Protein AF-A0AAU0L0P3-F1 (afdb_monomer_lite)

Secondary structure (DSSP, 8-state):
-HHHHHTT-SS--EEE--SS--BB--GGGGGGT---SB-SSEEEE-TTS-EEEEE-B-STT-EEEEEEEEE-TTS-EEEEEEEEEEEE-S----SSTTSPPPPHHHHHHHHHHHHHH-TTEEE-PPPHHHHHHHHHHHHHHHHHHTS-----SS-----SSTT-GGGTTS-TTTHHHHS-HHHHHH--HHHHHHHHHHHHHHHHHHHHHTT-

pLDDT: mean 91.43, std 9.37, range [45.66, 98.62]

Structure (mmCIF, N/CA/C/O backbone):
data_AF-A0AAU0L0P3-F1
#
_entry.id   AF-A0AAU0L0P3-F1
#
loop_
_atom_site.group_PDB
_atom_site.id
_atom_site.type_symbol
_atom_site.label_atom_id
_atom_site.label_alt_id
_atom_site.label_comp_id
_atom_site.label_asym_id
_atom_site.label_entity_id
_atom_site.label_seq_id
_atom_site.pdbx_PDB_ins_code
_atom_site.Cartn_x
_atom_site.Cartn_y
_atom_site.Cartn_z
_atom_site.occupancy
_atom_site.B_iso_or_equiv
_atom_site.auth_seq_id
_atom_site.auth_comp_id
_atom_site.auth_asym_id
_atom_site.auth_atom_id
_atom_site.pdbx_PDB_model_num
ATOM 1 N N . MET A 1 1 ? -14.434 -9.973 2.518 1.00 90.00 1 MET A N 1
ATOM 2 C CA . MET A 1 1 ? -14.521 -11.108 3.459 1.00 90.00 1 MET A CA 1
ATOM 3 C C . MET A 1 1 ? -14.598 -10.611 4.897 1.00 90.00 1 MET A C 1
ATOM 5 O O . MET A 1 1 ? -15.602 -10.854 5.548 1.00 90.00 1 MET A O 1
ATOM 9 N N . ASP A 1 2 ? -13.610 -9.845 5.355 1.00 95.25 2 ASP A N 1
ATOM 10 C CA . ASP A 1 2 ? -13.464 -9.422 6.759 1.00 95.25 2 ASP A CA 1
ATOM 11 C C . ASP A 1 2 ? -14.706 -8.757 7.354 1.00 95.25 2 ASP A C 1
ATOM 13 O O . ASP A 1 2 ? -15.130 -9.112 8.447 1.00 95.25 2 ASP A O 1
ATOM 17 N N . LYS A 1 3 ? -15.362 -7.861 6.605 1.00 94.81 3 LYS A N 1
ATOM 18 C CA . LYS A 1 3 ? -16.620 -7.221 7.034 1.00 94.81 3 LYS A CA 1
ATOM 19 C C . LYS A 1 3 ? -17.754 -8.221 7.287 1.00 94.81 3 LYS A C 1
ATOM 21 O O . LYS A 1 3 ? -18.566 -7.997 8.172 1.00 94.81 3 LYS A O 1
ATOM 26 N N . VAL A 1 4 ? -17.817 -9.299 6.502 1.00 95.44 4 VAL A N 1
ATOM 27 C CA . VAL A 1 4 ? -18.824 -10.363 6.654 1.00 95.44 4 VAL A CA 1
ATOM 28 C C . VAL A 1 4 ? -18.484 -11.240 7.854 1.00 95.44 4 VAL A C 1
ATOM 30 O O . VAL A 1 4 ? -19.366 -11.555 8.641 1.00 95.44 4 VAL A O 1
ATOM 33 N N . LEU A 1 5 ? -17.208 -11.601 8.023 1.00 95.06 5 LEU A N 1
ATOM 34 C CA . LEU A 1 5 ? -16.762 -12.370 9.185 1.00 95.06 5 LEU A CA 1
ATOM 35 C C . LEU A 1 5 ? -16.987 -11.597 10.486 1.00 95.06 5 LEU A C 1
ATOM 37 O O . LEU A 1 5 ? -17.470 -12.174 11.455 1.00 95.06 5 LEU A O 1
ATOM 41 N N . ALA A 1 6 ? -16.706 -10.292 10.493 1.00 96.12 6 ALA A N 1
ATOM 42 C CA . ALA A 1 6 ? -16.876 -9.440 11.662 1.00 96.12 6 ALA A CA 1
ATOM 43 C C . ALA A 1 6 ? -18.263 -9.585 12.285 1.00 96.12 6 ALA A C 1
ATOM 45 O O . ALA A 1 6 ? -18.343 -9.768 13.489 1.00 96.12 6 ALA A O 1
ATOM 46 N N . THR A 1 7 ? -19.333 -9.584 11.481 1.00 96.31 7 THR A N 1
ATOM 47 C CA . THR A 1 7 ? -20.718 -9.649 11.977 1.00 96.31 7 THR A CA 1
ATOM 48 C C . THR A 1 7 ? -21.160 -11.039 12.438 1.00 96.31 7 THR A C 1
ATOM 50 O O . THR A 1 7 ? -22.215 -11.167 13.054 1.00 96.31 7 THR A O 1
ATOM 53 N N . GLN A 1 8 ? -20.379 -12.080 12.144 1.00 97.12 8 GLN A N 1
ATOM 54 C CA . GLN A 1 8 ? -20.685 -13.471 12.490 1.00 97.12 8 GLN A CA 1
ATOM 55 C C . GLN A 1 8 ? -19.857 -13.978 13.672 1.00 97.12 8 GLN A C 1
ATOM 57 O O . GLN A 1 8 ? -20.302 -14.858 14.408 1.00 97.12 8 GLN A O 1
ATOM 62 N N . LEU A 1 9 ? -18.647 -13.446 13.841 1.00 96.25 9 LEU A N 1
ATOM 63 C CA . LEU A 1 9 ? -17.737 -13.838 14.909 1.00 96.25 9 LEU A CA 1
ATOM 64 C C . LEU A 1 9 ? -18.229 -13.318 16.262 1.00 96.25 9 LEU A C 1
ATOM 66 O O . LEU A 1 9 ? -18.939 -12.321 16.342 1.00 96.25 9 LEU A O 1
ATOM 70 N N . ARG A 1 10 ? -17.839 -14.007 17.331 1.00 96.06 10 ARG A N 1
ATOM 71 C CA . ARG A 1 10 ? -18.121 -13.650 18.726 1.00 96.06 10 ARG A CA 1
ATOM 72 C C . ARG A 1 10 ? -16.810 -13.508 19.481 1.00 96.06 10 ARG A C 1
ATOM 74 O O . ARG A 1 10 ? -15.864 -14.232 19.172 1.00 96.06 10 ARG A O 1
ATOM 81 N N . GLY A 1 11 ? -16.742 -12.570 20.423 1.00 94.56 11 GLY A N 1
ATOM 82 C CA . GLY A 1 11 ? -15.513 -12.278 21.181 1.00 94.56 11 GLY A CA 1
ATOM 83 C C . GLY A 1 11 ? -14.328 -11.762 20.349 1.00 94.56 11 GLY A C 1
ATOM 84 O O . GLY A 1 11 ? -13.189 -11.842 20.797 1.00 94.56 11 GLY A O 1
ATOM 85 N N . VAL A 1 12 ? -14.573 -11.275 19.126 1.00 96.81 12 VAL A N 1
ATOM 86 C CA . VAL A 1 12 ? -13.557 -10.631 18.279 1.00 96.81 12 VAL A CA 1
ATOM 87 C C . VAL A 1 12 ? -13.750 -9.124 18.336 1.00 96.81 12 VAL A C 1
ATOM 89 O O . VAL A 1 12 ? -14.831 -8.640 18.012 1.00 96.81 12 VAL A O 1
ATOM 92 N N . ASP A 1 13 ? -12.685 -8.412 18.698 1.00 97.25 13 ASP A N 1
ATOM 93 C CA . ASP A 1 13 ? -12.655 -6.954 18.875 1.00 97.25 13 ASP A CA 1
ATOM 94 C C . ASP A 1 13 ? -11.978 -6.216 17.708 1.00 97.25 13 ASP A C 1
ATOM 96 O O . ASP A 1 13 ? -12.329 -5.087 17.355 1.00 97.25 13 ASP A O 1
ATOM 100 N N . VAL A 1 14 ? -10.978 -6.849 17.090 1.00 98.12 14 VAL A N 1
ATOM 101 C CA . VAL A 1 14 ? -10.157 -6.255 16.028 1.00 98.12 14 VAL A CA 1
ATOM 102 C C . VAL A 1 14 ? -9.883 -7.292 14.947 1.00 98.12 14 VAL A C 1
ATOM 104 O O . VAL A 1 14 ? -9.502 -8.421 15.245 1.00 98.12 14 VAL A O 1
ATOM 107 N N . ILE A 1 15 ? -10.026 -6.893 13.684 1.00 98.31 15 ILE A N 1
ATOM 108 C CA . ILE A 1 15 ? -9.636 -7.689 12.518 1.00 98.31 15 ILE A CA 1
ATOM 109 C C . ILE A 1 15 ? -8.578 -6.915 11.734 1.00 98.31 15 ILE A C 1
ATOM 111 O O . ILE A 1 15 ? -8.838 -5.826 11.220 1.00 98.31 15 ILE A O 1
ATOM 115 N N . VAL A 1 16 ? -7.383 -7.496 11.628 1.00 98.31 16 VAL A N 1
ATOM 116 C CA . VAL A 1 16 ? -6.305 -7.002 10.764 1.00 98.31 16 VAL A CA 1
ATOM 117 C C . VAL A 1 16 ? -6.314 -7.837 9.487 1.00 98.31 16 VAL A C 1
ATOM 119 O O . VAL A 1 16 ? -5.894 -8.992 9.492 1.00 98.31 16 VAL A O 1
ATOM 122 N N . GLY A 1 17 ? -6.869 -7.261 8.424 1.00 97.19 17 GLY A N 1
ATOM 123 C CA . GLY A 1 17 ? -7.113 -7.915 7.142 1.00 97.19 17 GLY A CA 1
ATOM 124 C C . GLY A 1 17 ? -5.913 -7.931 6.195 1.00 97.19 17 GLY A C 1
ATOM 125 O O . GLY A 1 17 ? -4.866 -7.327 6.445 1.00 97.19 17 GLY A O 1
ATOM 126 N N . GLY A 1 18 ? -6.099 -8.597 5.056 1.00 95.88 18 GLY A N 1
ATOM 127 C CA . GLY A 1 18 ? -5.102 -8.775 3.999 1.00 95.88 18 GLY A CA 1
ATOM 128 C C . GLY A 1 18 ? -5.735 -9.325 2.718 1.00 95.88 18 GLY A C 1
ATOM 129 O O . GLY A 1 18 ? -6.950 -9.267 2.562 1.00 95.88 18 GLY A O 1
ATOM 130 N N . ASP A 1 19 ? -4.917 -9.856 1.805 1.00 97.44 19 ASP A N 1
ATOM 131 C CA . ASP A 1 19 ? -5.326 -10.519 0.546 1.00 97.44 19 ASP A CA 1
ATOM 132 C C . ASP A 1 19 ? -5.973 -9.606 -0.515 1.00 97.44 19 ASP A C 1
ATOM 134 O O . ASP A 1 19 ? -5.411 -9.415 -1.588 1.00 97.44 19 ASP A O 1
ATOM 138 N N . SER A 1 20 ? -7.084 -8.935 -0.207 1.00 96.88 20 SER A N 1
ATOM 139 C CA . SER A 1 20 ? -7.850 -8.123 -1.171 1.00 96.88 20 SER A CA 1
ATOM 140 C C . SER A 1 20 ? -7.146 -6.854 -1.659 1.00 96.88 20 SER A C 1
ATOM 142 O O . SER A 1 20 ? -7.684 -6.146 -2.508 1.00 96.88 20 SER A O 1
ATOM 144 N N . HIS A 1 21 ? -5.976 -6.532 -1.095 1.00 97.44 21 HIS A N 1
ATOM 145 C CA . HIS A 1 21 ? -5.256 -5.279 -1.329 1.00 97.44 21 HIS A CA 1
ATOM 146 C C . HIS A 1 21 ? -6.127 -4.036 -1.077 1.00 97.44 21 HIS A C 1
ATOM 148 O O . HIS A 1 21 ? -5.984 -3.022 -1.757 1.00 97.44 21 HIS A O 1
ATOM 154 N N . THR A 1 22 ? -7.034 -4.092 -0.101 1.00 98.06 22 THR A N 1
ATOM 155 C CA . THR A 1 22 ? -7.950 -2.989 0.184 1.00 98.06 22 THR A CA 1
ATOM 156 C C . THR A 1 22 ? -7.230 -1.844 0.888 1.00 98.06 22 THR A C 1
ATOM 158 O O . THR A 1 22 ? -6.562 -2.027 1.910 1.00 98.06 22 THR A O 1
ATOM 161 N N . LEU A 1 23 ? -7.389 -0.635 0.347 1.00 98.19 23 LEU A N 1
ATOM 162 C CA . LEU A 1 23 ? -6.981 0.597 1.015 1.00 98.19 23 LEU A CA 1
ATOM 163 C C . LEU A 1 23 ? -8.127 1.107 1.886 1.00 98.19 23 LEU A C 1
ATOM 165 O O . LEU A 1 23 ? -9.163 1.535 1.375 1.00 98.19 23 LEU A O 1
ATOM 169 N N . LEU A 1 24 ? -7.906 1.131 3.196 1.00 98.38 24 LEU A N 1
ATOM 170 C CA . LEU A 1 24 ? -8.748 1.861 4.135 1.00 98.38 24 LEU A CA 1
ATOM 171 C C . LEU A 1 24 ? -8.073 3.190 4.478 1.00 98.38 24 LEU A C 1
ATOM 173 O O . LEU A 1 24 ? -6.874 3.219 4.753 1.00 98.38 24 LEU A O 1
ATOM 177 N N . GLY A 1 25 ? -8.824 4.292 4.479 1.00 97.62 25 GLY A N 1
ATOM 178 C CA . GLY A 1 25 ? -8.277 5.613 4.776 1.00 97.62 25 GLY A CA 1
ATOM 179 C C . GLY A 1 25 ? -9.243 6.781 4.573 1.00 97.62 25 GLY A C 1
ATOM 180 O O . GLY A 1 25 ? -10.415 6.573 4.262 1.00 97.62 25 GLY A O 1
ATOM 181 N N . PRO A 1 26 ? -8.767 8.019 4.785 1.00 96.19 26 PRO A N 1
ATOM 182 C CA . PRO A 1 26 ? -9.577 9.225 4.627 1.00 96.19 26 PRO A CA 1
ATOM 183 C C . PRO A 1 26 ? -9.945 9.469 3.157 1.00 96.19 26 PRO A C 1
ATOM 185 O O . PRO A 1 26 ? -9.095 9.393 2.268 1.00 96.19 26 PRO A O 1
ATOM 188 N N . SER A 1 27 ? -11.211 9.802 2.895 1.00 96.06 27 SER A N 1
ATOM 189 C CA . SER A 1 27 ? -11.749 10.034 1.541 1.00 96.06 27 SER A CA 1
ATOM 190 C C . SER A 1 27 ? -11.042 11.167 0.774 1.00 96.06 27 SER A C 1
ATOM 192 O O . SER A 1 27 ? -11.012 11.197 -0.459 1.00 96.06 27 SER A O 1
ATOM 194 N N . GLU A 1 28 ? -10.406 12.075 1.512 1.00 94.56 28 GLU A N 1
ATOM 195 C CA . GLU A 1 28 ? -9.629 13.226 1.064 1.00 94.56 28 GLU A CA 1
ATOM 196 C C . GLU A 1 28 ? -8.421 12.828 0.209 1.00 94.56 28 GLU A C 1
ATOM 198 O O . GLU A 1 28 ? -7.950 13.631 -0.601 1.00 94.56 28 GLU A O 1
ATOM 203 N N . LEU A 1 29 ? -7.954 11.580 0.329 1.00 96.25 29 LEU A N 1
ATOM 204 C CA . LEU A 1 29 ? -6.898 11.014 -0.513 1.00 96.25 29 LEU A CA 1
ATOM 205 C C . LEU A 1 29 ? -7.243 11.038 -2.008 1.00 96.25 29 LEU A C 1
ATOM 207 O O . LEU A 1 29 ? -6.337 11.101 -2.842 1.00 96.25 29 LEU A O 1
ATOM 211 N N . SER A 1 30 ? -8.533 11.099 -2.357 1.00 95.81 30 SER A N 1
ATOM 212 C CA . SER A 1 30 ? -9.005 11.222 -3.745 1.00 95.81 30 SER A CA 1
ATOM 213 C C . SER A 1 30 ? -8.438 12.450 -4.463 1.00 95.81 30 SER A C 1
ATOM 215 O O . SER A 1 30 ? -8.184 12.399 -5.667 1.00 95.81 30 SER A O 1
ATOM 217 N N . ARG A 1 31 ? -8.125 13.525 -3.724 1.00 94.62 31 ARG A N 1
ATOM 218 C CA . ARG A 1 31 ? -7.463 14.736 -4.247 1.00 94.62 31 ARG A CA 1
ATOM 219 C C . ARG A 1 31 ? -6.050 14.472 -4.775 1.00 94.62 31 ARG A C 1
ATOM 221 O O . ARG A 1 31 ? -5.538 15.258 -5.567 1.00 94.62 31 ARG A O 1
ATOM 228 N N . TYR A 1 32 ? -5.443 13.367 -4.352 1.00 94.38 32 TYR A N 1
ATOM 229 C CA . TYR A 1 32 ? -4.109 12.913 -4.741 1.00 94.38 32 TYR A CA 1
ATOM 230 C C . TYR A 1 32 ? -4.161 11.700 -5.685 1.00 94.38 32 TYR A C 1
ATOM 232 O O . TYR A 1 32 ? -3.145 11.050 -5.909 1.00 94.38 32 TYR A O 1
ATOM 240 N N . GLY A 1 33 ? -5.337 11.388 -6.246 1.00 94.75 33 GLY A N 1
ATOM 241 C CA . GLY A 1 33 ? -5.522 10.259 -7.162 1.00 94.75 33 GLY A CA 1
ATOM 242 C C . GLY A 1 33 ? -5.536 8.889 -6.479 1.00 94.75 33 GLY A C 1
ATOM 243 O O . GLY A 1 33 ? -5.382 7.876 -7.154 1.00 94.75 33 GLY A O 1
ATOM 244 N N . ILE A 1 34 ? -5.712 8.852 -5.156 1.00 96.56 34 ILE A N 1
ATOM 245 C CA . ILE A 1 34 ? -5.785 7.626 -4.359 1.00 96.56 34 ILE A CA 1
ATOM 246 C C . ILE A 1 34 ? -7.213 7.488 -3.832 1.00 96.56 34 ILE A C 1
ATOM 248 O O . ILE A 1 34 ? -7.723 8.400 -3.192 1.00 96.56 34 ILE A O 1
ATOM 252 N N . THR A 1 35 ? -7.872 6.357 -4.071 1.00 96.81 35 THR A N 1
ATOM 253 C CA . THR A 1 35 ? -9.282 6.166 -3.696 1.00 96.81 35 THR A CA 1
ATOM 254 C C . THR A 1 35 ? -9.412 5.051 -2.659 1.00 96.81 35 THR A C 1
ATOM 256 O O . THR A 1 35 ? -9.370 3.882 -3.037 1.00 96.81 35 THR A O 1
ATOM 259 N N . PRO A 1 36 ? -9.553 5.378 -1.361 1.00 97.44 36 PRO A N 1
ATOM 260 C CA . PRO A 1 36 ? -9.854 4.381 -0.337 1.00 97.44 36 PRO A CA 1
ATOM 261 C C . PRO A 1 36 ? -11.242 3.770 -0.530 1.00 97.44 36 PRO A C 1
ATOM 263 O O . PRO A 1 36 ? -12.173 4.450 -0.959 1.00 97.44 36 PRO A O 1
ATOM 266 N N . GLU A 1 37 ? -11.394 2.501 -0.159 1.00 97.69 37 GLU A N 1
ATOM 267 C CA . GLU A 1 37 ? -12.670 1.779 -0.257 1.00 97.69 37 GLU A CA 1
ATOM 268 C C . GLU A 1 37 ? -13.592 2.031 0.947 1.00 97.69 37 GLU A C 1
ATOM 270 O O . GLU A 1 37 ? -14.810 1.885 0.846 1.00 97.69 37 GLU A O 1
ATOM 275 N N . ALA A 1 38 ? -13.021 2.376 2.104 1.00 97.00 38 ALA A N 1
ATOM 276 C CA . ALA A 1 38 ? -13.741 2.766 3.316 1.00 97.00 38 ALA A CA 1
ATOM 277 C C . ALA A 1 38 ? -12.800 3.487 4.301 1.00 97.00 38 ALA A C 1
ATOM 279 O O . ALA A 1 38 ? -11.603 3.631 4.043 1.00 97.00 38 ALA A O 1
ATOM 280 N N . SER A 1 39 ? -13.339 3.937 5.438 1.00 97.31 39 SER A N 1
ATOM 281 C CA . SER A 1 39 ? -12.567 4.595 6.496 1.00 97.31 39 SER A CA 1
ATOM 282 C C . SER A 1 39 ? -11.548 3.656 7.146 1.00 97.31 39 SER A C 1
ATOM 284 O O . SER A 1 39 ? -11.752 2.441 7.213 1.00 97.31 39 SER A O 1
ATOM 286 N N . TYR A 1 40 ? -10.477 4.241 7.687 1.00 98.00 40 TYR A N 1
ATOM 287 C CA . TYR A 1 40 ? -9.517 3.565 8.556 1.00 98.00 40 TYR A CA 1
ATOM 288 C C . TYR A 1 40 ? -9.662 4.084 10.000 1.00 98.00 40 TYR A C 1
ATOM 290 O O . TYR A 1 40 ? -9.484 5.285 10.209 1.00 98.00 40 TYR A O 1
ATOM 298 N N . PRO A 1 41 ? -9.930 3.219 10.995 1.00 98.19 41 PRO A N 1
ATOM 299 C CA . PRO A 1 41 ? -10.471 1.871 10.827 1.00 98.19 41 PRO A CA 1
ATOM 300 C C . PRO A 1 41 ? -11.897 1.905 10.249 1.00 98.19 41 PRO A C 1
ATOM 302 O O . PRO A 1 41 ? -12.604 2.914 10.314 1.00 98.19 41 PRO A O 1
ATOM 305 N N . THR A 1 42 ? -12.343 0.779 9.698 1.00 97.94 42 THR A N 1
ATOM 306 C CA . THR A 1 42 ? -13.769 0.534 9.458 1.00 97.94 42 THR A CA 1
ATOM 307 C C . THR A 1 42 ? -14.353 -0.077 10.726 1.00 97.94 42 THR A C 1
ATOM 309 O O . THR A 1 42 ? -13.823 -1.066 11.221 1.00 97.94 42 THR A O 1
ATOM 312 N N . GLN A 1 43 ? -15.435 0.490 11.258 1.00 97.00 43 GLN A N 1
ATOM 313 C CA . GLN A 1 43 ? -16.075 -0.007 12.479 1.00 97.00 43 GLN A CA 1
ATOM 314 C C . GLN A 1 43 ? -17.385 -0.726 12.149 1.00 97.00 43 GLN A C 1
ATOM 316 O O . GLN A 1 43 ? -18.212 -0.190 11.412 1.00 97.00 43 GLN A O 1
ATOM 321 N N . LEU A 1 44 ? -17.569 -1.928 12.695 1.00 96.69 44 LEU A N 1
ATOM 322 C CA . LEU A 1 44 ? -18.788 -2.740 12.598 1.00 96.69 44 LEU A CA 1
ATOM 323 C C . LEU A 1 44 ? -19.186 -3.261 13.990 1.00 96.69 44 LEU A C 1
ATOM 325 O O . LEU A 1 44 ? -18.602 -2.859 14.994 1.00 96.69 44 LEU A O 1
ATOM 329 N N . ARG A 1 45 ? -20.195 -4.135 14.056 1.00 96.88 45 ARG A N 1
ATOM 330 C CA . ARG A 1 45 ? -20.560 -4.885 15.266 1.00 96.88 45 ARG A CA 1
ATOM 331 C C . ARG A 1 45 ? -20.415 -6.382 15.030 1.00 96.88 45 ARG A C 1
ATOM 333 O O . ARG A 1 45 ? -20.685 -6.831 13.915 1.00 96.88 45 ARG A O 1
ATOM 340 N N . ASN A 1 46 ? -20.009 -7.117 16.060 1.00 96.62 46 ASN A N 1
ATOM 341 C CA . ASN A 1 46 ? -19.885 -8.569 16.014 1.00 96.62 46 ASN A CA 1
ATOM 342 C C . ASN A 1 46 ? -21.221 -9.291 16.242 1.00 96.62 46 ASN A C 1
ATOM 344 O O . ASN A 1 46 ? -22.265 -8.655 16.405 1.00 96.62 46 ASN A O 1
ATOM 348 N N . GLY A 1 47 ? -21.188 -10.625 16.255 1.00 96.75 47 GLY A N 1
ATOM 349 C CA . GLY A 1 47 ? -22.353 -11.478 16.497 1.00 96.75 47 GLY A CA 1
ATOM 350 C C . GLY A 1 47 ? -22.947 -11.375 17.909 1.00 96.75 47 GLY A C 1
ATOM 351 O O . GLY A 1 47 ? -24.058 -11.859 18.122 1.00 96.75 47 GLY A O 1
ATOM 352 N N . ASP A 1 48 ? -22.240 -10.741 18.850 1.00 95.75 48 ASP A N 1
ATOM 353 C CA . ASP A 1 48 ? -22.717 -10.394 20.199 1.00 95.75 48 ASP A CA 1
ATOM 354 C C . ASP A 1 48 ? -23.248 -8.947 20.270 1.00 95.75 48 ASP A C 1
ATOM 356 O O . ASP A 1 48 ? -23.822 -8.526 21.273 1.00 95.75 48 ASP A O 1
ATOM 360 N N . GLY A 1 49 ? -23.098 -8.180 19.186 1.00 96.00 49 GLY A N 1
ATOM 361 C CA . GLY A 1 49 ? -23.460 -6.770 19.105 1.00 96.00 49 GLY A CA 1
ATOM 362 C C . GLY A 1 49 ? -22.366 -5.809 19.579 1.00 96.00 49 GLY A C 1
ATOM 363 O O . GLY A 1 49 ? -22.587 -4.596 19.519 1.00 96.00 49 GLY A O 1
ATOM 364 N N . ASP A 1 50 ? -21.195 -6.296 19.995 1.00 96.31 50 ASP A N 1
ATOM 365 C CA . ASP A 1 50 ? -20.077 -5.467 20.461 1.00 96.31 50 ASP A CA 1
ATOM 366 C C . ASP A 1 50 ? -19.304 -4.821 19.290 1.00 96.31 50 ASP A C 1
ATOM 368 O O . ASP A 1 50 ? -19.318 -5.359 18.179 1.00 96.31 50 ASP A O 1
ATOM 372 N N . PRO A 1 51 ? -18.656 -3.652 19.479 1.00 96.56 51 PRO A N 1
ATOM 373 C CA . PRO A 1 51 ? -17.917 -2.975 18.410 1.00 96.56 51 PRO A CA 1
ATOM 374 C C . PRO A 1 51 ? -16.697 -3.772 17.924 1.00 96.56 51 PRO A C 1
ATOM 376 O O . PRO A 1 51 ? -15.941 -4.303 18.729 1.00 96.56 51 PRO A O 1
ATOM 379 N N . VAL A 1 52 ? -16.462 -3.773 16.607 1.00 97.81 52 VAL A N 1
ATOM 380 C CA . VAL A 1 52 ? -15.287 -4.386 15.962 1.00 97.81 52 VAL A CA 1
ATOM 381 C C . VAL A 1 52 ? -14.579 -3.383 15.076 1.00 97.81 52 VAL A C 1
ATOM 383 O O . VAL A 1 52 ? -15.213 -2.716 14.254 1.00 97.81 52 VAL A O 1
ATOM 386 N N . CYS A 1 53 ? -13.256 -3.335 15.181 1.00 98.19 53 CYS A N 1
ATOM 387 C CA . CYS A 1 53 ? -12.407 -2.476 14.366 1.00 98.19 53 CYS A CA 1
ATOM 388 C C . CYS A 1 53 ? -11.696 -3.284 13.289 1.00 98.19 53 CYS A C 1
ATOM 390 O O . CYS A 1 53 ? -10.940 -4.202 13.585 1.00 98.19 53 CYS A O 1
ATOM 392 N N . ILE A 1 54 ? -11.914 -2.924 12.031 1.00 98.50 54 ILE A N 1
ATOM 393 C CA . ILE A 1 54 ? -11.329 -3.597 10.875 1.00 98.50 54 ILE A CA 1
ATOM 394 C C . ILE A 1 54 ? -10.320 -2.659 10.226 1.00 98.50 54 ILE A C 1
ATOM 396 O O . ILE A 1 54 ? -10.642 -1.509 9.908 1.00 98.50 54 ILE A O 1
ATOM 400 N N . VAL A 1 55 ? -9.105 -3.153 10.013 1.00 98.56 55 VAL A N 1
ATOM 401 C CA . VAL A 1 55 ? -8.026 -2.419 9.346 1.00 98.56 55 VAL A CA 1
ATOM 402 C C . VAL A 1 55 ? -7.396 -3.251 8.242 1.00 98.56 55 VAL A C 1
ATOM 404 O O . VAL A 1 55 ? -7.292 -4.467 8.350 1.00 98.56 55 VAL A O 1
ATOM 407 N N . GLN A 1 56 ? -6.933 -2.576 7.195 1.00 98.44 56 GLN A N 1
ATOM 408 C CA . GLN A 1 56 ? -6.085 -3.148 6.158 1.00 98.44 56 GLN A CA 1
ATOM 409 C C . GLN A 1 56 ? -5.169 -2.045 5.627 1.00 98.44 56 GLN A C 1
ATOM 411 O O . GLN A 1 56 ? -5.590 -0.896 5.468 1.00 98.44 56 GLN A O 1
ATOM 416 N N . ALA A 1 57 ? -3.906 -2.393 5.393 1.00 98.12 57 ALA A N 1
ATOM 417 C CA . ALA A 1 57 ? -2.840 -1.460 5.032 1.00 98.12 57 ALA A CA 1
ATOM 418 C C . ALA A 1 57 ? -2.455 -1.587 3.549 1.00 98.12 57 ALA A C 1
ATOM 420 O O . ALA A 1 57 ? -1.280 -1.635 3.192 1.00 98.12 57 ALA A O 1
ATOM 421 N N . TRP A 1 58 ? -3.465 -1.643 2.677 1.00 98.19 58 TRP A N 1
ATOM 422 C CA . TRP A 1 58 ? -3.294 -1.674 1.228 1.00 98.19 58 TRP A CA 1
ATOM 423 C C . TRP A 1 58 ? -2.389 -2.825 0.742 1.00 98.19 58 TRP A C 1
ATOM 425 O O . TRP A 1 58 ? -2.637 -3.981 1.082 1.00 98.19 58 TRP A O 1
ATOM 435 N N . GLN A 1 59 ? -1.388 -2.533 -0.095 1.00 97.75 59 GLN A N 1
ATOM 436 C CA . GLN A 1 59 ? -0.523 -3.514 -0.760 1.00 97.75 59 GLN A CA 1
ATOM 437 C C . GLN A 1 59 ? 0.918 -3.005 -0.904 1.00 97.75 59 GLN A C 1
ATOM 439 O O . GLN A 1 59 ? 1.196 -1.820 -0.726 1.00 97.75 59 GLN A O 1
ATOM 444 N N . TYR A 1 60 ? 1.831 -3.911 -1.269 1.00 97.12 60 TYR A N 1
ATOM 445 C CA . TYR A 1 60 ? 3.197 -3.609 -1.734 1.00 97.12 60 TYR A CA 1
ATOM 446 C C . TYR A 1 60 ? 4.026 -2.712 -0.811 1.00 97.12 60 TYR A C 1
ATOM 448 O O . TYR A 1 60 ? 4.872 -1.955 -1.282 1.00 97.12 60 TYR A O 1
ATOM 456 N N . SER A 1 61 ? 3.795 -2.789 0.504 1.00 95.69 61 SER A N 1
ATOM 457 C CA . SER A 1 61 ? 4.428 -1.922 1.511 1.00 95.69 61 SER A CA 1
ATOM 458 C C . SER A 1 61 ? 4.199 -0.416 1.302 1.00 95.69 61 SER A C 1
ATOM 460 O O . SER A 1 61 ? 4.923 0.402 1.859 1.00 95.69 61 SER A O 1
ATOM 462 N N . TYR A 1 62 ? 3.178 -0.030 0.529 1.00 97.12 62 TYR A N 1
ATOM 463 C CA . TYR A 1 62 ? 2.824 1.376 0.330 1.00 97.12 62 TYR A CA 1
ATOM 464 C C . TYR A 1 62 ? 2.262 2.028 1.590 1.00 97.12 62 TYR A C 1
ATOM 466 O O . TYR A 1 62 ? 2.357 3.244 1.731 1.00 97.12 62 TYR A O 1
ATOM 474 N N . VAL A 1 63 ? 1.654 1.245 2.484 1.00 98.31 63 VAL A N 1
ATOM 475 C CA . VAL A 1 63 ? 1.047 1.746 3.717 1.00 98.31 63 VAL A CA 1
ATOM 476 C C . VAL A 1 63 ? 1.538 0.948 4.913 1.00 98.31 63 VAL A C 1
ATOM 478 O O . VAL A 1 63 ? 1.588 -0.280 4.878 1.00 98.31 63 VAL A O 1
ATOM 481 N N . VAL A 1 64 ? 1.842 1.658 5.996 1.00 98.38 64 VAL A N 1
ATOM 482 C CA . VAL A 1 64 ? 1.968 1.084 7.338 1.00 98.38 64 VAL A CA 1
ATOM 483 C C . VAL A 1 64 ? 0.726 1.480 8.127 1.00 98.38 64 VAL A C 1
ATOM 485 O O . VAL A 1 64 ? 0.440 2.664 8.292 1.00 98.38 64 VAL A O 1
ATOM 488 N N . GLY A 1 65 ? -0.048 0.494 8.573 1.00 98.25 65 GLY A N 1
ATOM 489 C CA . GLY A 1 65 ? -1.234 0.744 9.387 1.00 98.25 65 GLY A CA 1
ATOM 490 C C . GLY A 1 65 ? -0.864 1.004 10.845 1.00 98.25 65 GLY A C 1
ATOM 491 O O . GLY A 1 65 ? -0.222 0.165 11.469 1.00 98.25 65 GLY A O 1
ATOM 492 N N . GLU A 1 66 ? -1.303 2.132 11.401 1.00 98.31 66 GLU A N 1
ATOM 493 C CA . GLU A 1 66 ? -1.262 2.409 12.839 1.00 98.31 66 GLU A CA 1
ATOM 494 C C . GLU A 1 66 ? -2.691 2.387 13.378 1.00 98.31 66 GLU A C 1
ATOM 496 O O . GLU A 1 66 ? -3.529 3.153 12.909 1.00 98.31 66 GLU A O 1
ATOM 501 N N . LEU A 1 67 ? -2.996 1.516 14.339 1.00 9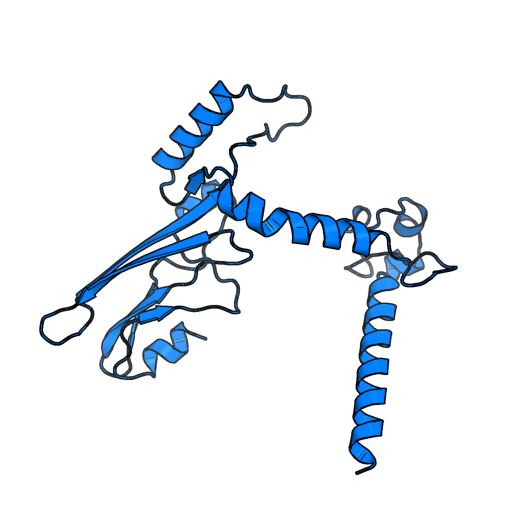8.62 67 LEU A N 1
ATOM 502 C CA . LEU A 1 67 ? -4.307 1.441 14.984 1.00 98.62 67 LEU A CA 1
ATOM 503 C C . LEU A 1 67 ? -4.143 1.538 16.500 1.00 98.62 67 LEU A C 1
ATOM 505 O O . LEU A 1 67 ? -3.481 0.703 17.108 1.00 98.62 67 LEU A O 1
ATOM 509 N N . ASN A 1 68 ? -4.809 2.518 17.104 1.00 98.31 68 ASN A N 1
ATOM 510 C CA . ASN A 1 68 ? -4.936 2.654 18.547 1.00 98.31 68 ASN A CA 1
ATOM 511 C C . ASN A 1 68 ? -6.328 2.174 18.963 1.00 98.31 68 ASN A C 1
ATOM 513 O O . ASN A 1 68 ? -7.337 2.675 18.458 1.00 98.31 68 ASN A O 1
ATOM 517 N N . VAL A 1 69 ? -6.380 1.212 19.883 1.00 98.44 69 VAL A N 1
ATOM 518 C CA . VAL A 1 69 ? -7.625 0.627 20.395 1.00 98.44 69 VAL A CA 1
ATOM 519 C C . VAL A 1 69 ? -7.679 0.838 21.899 1.00 98.44 69 VAL A C 1
ATOM 521 O O . VAL A 1 69 ? -6.746 0.483 22.615 1.00 98.44 69 VAL A O 1
ATOM 524 N N . ASN A 1 70 ? -8.777 1.418 22.369 1.00 98.12 70 ASN A N 1
ATOM 525 C CA . ASN A 1 70 ? -9.058 1.591 23.785 1.00 98.12 70 ASN A CA 1
ATOM 526 C C . ASN A 1 70 ? -10.128 0.589 24.202 1.00 98.12 70 ASN A C 1
ATOM 528 O O . ASN A 1 70 ? -11.205 0.557 23.603 1.00 98.12 70 ASN A O 1
ATOM 532 N N . PHE A 1 71 ? -9.853 -0.164 25.260 1.00 98.06 71 PHE A N 1
ATOM 533 C CA . PHE A 1 71 ? -10.780 -1.134 25.836 1.00 98.06 71 PHE A CA 1
ATOM 534 C C . PHE A 1 71 ? -11.425 -0.585 27.115 1.00 98.06 71 PHE A C 1
ATOM 536 O O . PHE A 1 71 ? -10.838 0.249 27.811 1.00 98.06 71 PHE A O 1
ATOM 543 N N . ASP A 1 72 ? -12.651 -1.014 27.412 1.00 96.62 72 ASP A N 1
ATOM 544 C CA . ASP A 1 72 ? -13.286 -0.785 28.710 1.00 96.62 72 ASP A CA 1
ATOM 545 C C . ASP A 1 72 ? -12.793 -1.794 29.768 1.00 96.62 72 ASP A C 1
ATOM 547 O O . ASP A 1 72 ? -11.996 -2.691 29.489 1.00 96.62 72 ASP A O 1
ATOM 551 N N . ALA A 1 73 ? -13.255 -1.649 31.013 1.00 97.38 73 ALA A N 1
ATOM 552 C CA . ALA A 1 73 ? -12.860 -2.536 32.112 1.00 97.38 73 ALA A CA 1
ATOM 553 C C . ALA A 1 73 ? -13.372 -3.983 31.950 1.00 97.38 73 ALA A C 1
ATOM 555 O O . ALA A 1 73 ? -12.948 -4.865 32.692 1.00 97.38 73 ALA A O 1
ATOM 556 N N . GLN A 1 74 ? -14.288 -4.221 31.008 1.00 94.62 74 GLN A N 1
ATOM 557 C CA . GLN A 1 74 ? -14.817 -5.537 30.657 1.00 94.62 74 GLN A CA 1
ATOM 558 C C . GLN A 1 74 ? -14.074 -6.149 29.457 1.00 94.62 74 GLN A C 1
ATOM 560 O O . GLN A 1 74 ? -14.404 -7.259 29.051 1.00 94.62 74 GLN A O 1
ATOM 565 N N . GLY A 1 75 ? -13.072 -5.454 28.907 1.00 93.62 75 GLY A N 1
ATOM 566 C CA . GLY A 1 75 ? -12.287 -5.913 27.765 1.00 93.62 75 GLY A CA 1
ATOM 567 C C . GLY A 1 75 ? -12.950 -5.672 26.409 1.00 93.62 75 GLY A C 1
ATOM 568 O O . GLY A 1 75 ? -12.446 -6.184 25.420 1.00 93.62 75 GLY A O 1
ATOM 569 N N . ARG A 1 76 ? -14.036 -4.890 26.332 1.00 95.00 76 ARG A N 1
ATOM 570 C CA . ARG A 1 76 ? -14.705 -4.563 25.061 1.00 95.00 76 ARG A CA 1
ATOM 571 C C . ARG A 1 76 ? -14.120 -3.304 24.444 1.00 95.00 76 ARG A C 1
ATOM 573 O O . ARG A 1 76 ? -13.718 -2.383 25.161 1.00 95.00 76 ARG A O 1
ATOM 580 N N . VAL A 1 77 ? -14.140 -3.207 23.118 1.00 97.12 77 VAL A N 1
ATOM 581 C CA . VAL A 1 77 ? -13.720 -1.986 22.417 1.00 97.12 77 VAL A CA 1
ATOM 582 C C . VAL A 1 77 ? -14.592 -0.796 22.822 1.00 97.12 77 VAL A C 1
ATOM 584 O O . VAL A 1 77 ? -15.786 -0.735 22.531 1.00 97.12 77 VAL A O 1
ATOM 587 N N . LYS A 1 78 ? -13.960 0.206 23.435 1.00 96.62 78 LYS A N 1
ATOM 588 C CA . LYS A 1 78 ? -14.557 1.512 23.729 1.00 96.62 78 LYS A CA 1
ATOM 589 C C . LYS A 1 78 ? -14.394 2.475 22.557 1.00 96.62 78 LYS A C 1
ATOM 591 O O . LYS A 1 78 ? -15.315 3.221 22.236 1.00 96.62 78 LYS A O 1
ATOM 596 N N . SER A 1 79 ? -13.214 2.493 21.941 1.00 97.19 79 SER A N 1
ATOM 597 C CA . SER A 1 79 ? -12.952 3.258 20.723 1.00 97.19 79 SER A CA 1
ATOM 598 C C . SER A 1 79 ? -11.757 2.701 19.964 1.00 97.19 79 SER A C 1
ATOM 600 O O . SER A 1 79 ? -10.850 2.110 20.549 1.00 97.19 79 SER A O 1
ATOM 602 N N . CYS A 1 80 ? -11.736 2.935 18.657 1.00 97.38 80 CYS A N 1
ATOM 603 C CA . CYS A 1 80 ? -10.560 2.698 17.841 1.00 97.38 80 CYS A CA 1
ATOM 604 C C . CYS A 1 80 ? -10.402 3.781 16.785 1.00 97.38 80 CYS A C 1
ATOM 60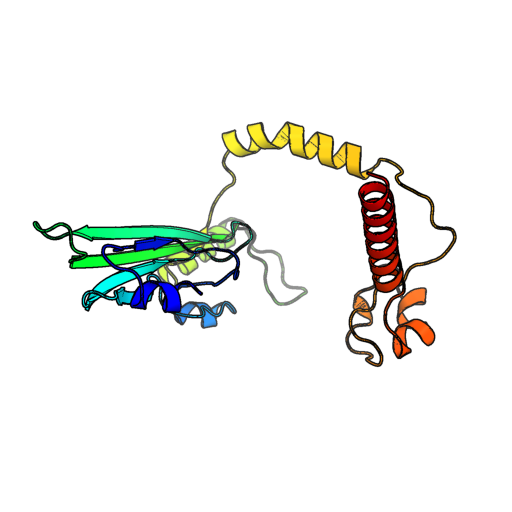6 O O . CYS A 1 80 ? -11.359 4.207 16.134 1.00 97.38 80 CYS A O 1
ATOM 608 N N . GLN A 1 81 ? -9.167 4.230 16.634 1.00 97.44 81 GLN A N 1
ATOM 609 C CA . GLN A 1 81 ? -8.781 5.304 15.734 1.00 97.44 81 GLN A CA 1
ATOM 610 C C . GLN A 1 81 ? -7.331 5.096 15.321 1.00 97.44 81 GLN A C 1
ATOM 612 O O . GLN A 1 81 ? -6.556 4.464 16.037 1.00 97.44 81 GLN A O 1
ATOM 617 N N . GLY A 1 82 ? -6.943 5.619 14.171 1.00 96.94 82 GLY A N 1
ATOM 618 C CA . GLY A 1 82 ? -5.600 5.390 13.673 1.00 96.94 82 GLY A CA 1
ATOM 619 C C . GLY A 1 82 ? -5.352 6.072 12.347 1.00 96.94 82 GLY A C 1
ATOM 620 O O . GLY A 1 82 ? -6.245 6.712 11.792 1.00 96.94 82 GLY A O 1
ATOM 621 N N . THR A 1 83 ? -4.132 5.916 11.849 1.00 97.56 83 THR A N 1
ATOM 622 C CA . THR A 1 83 ? -3.703 6.513 10.589 1.00 97.56 83 THR A CA 1
ATOM 623 C C . THR A 1 83 ? -3.128 5.430 9.676 1.00 97.56 83 THR A C 1
ATOM 625 O O . THR A 1 83 ? -2.226 4.698 10.083 1.00 97.56 83 THR A O 1
ATOM 628 N N . PRO A 1 84 ? -3.597 5.320 8.424 1.00 98.06 84 PRO A N 1
ATOM 629 C CA . PRO A 1 84 ? -2.904 4.549 7.404 1.00 98.06 84 PRO A CA 1
ATOM 630 C C . PRO A 1 84 ? -1.756 5.402 6.850 1.00 98.06 84 PRO A C 1
ATOM 632 O O . PRO A 1 84 ? -1.980 6.315 6.055 1.00 98.06 84 PRO A O 1
ATOM 635 N N . HIS A 1 85 ? -0.526 5.140 7.286 1.00 98.25 85 HIS A N 1
ATOM 636 C CA . HIS A 1 85 ? 0.644 5.905 6.863 1.00 98.25 85 HIS A CA 1
ATOM 637 C C . HIS A 1 85 ? 1.067 5.521 5.445 1.00 98.25 85 HIS A C 1
ATOM 639 O O . HIS A 1 85 ? 1.747 4.515 5.260 1.00 98.25 85 HIS A O 1
ATOM 645 N N . ILE A 1 86 ? 0.689 6.325 4.451 1.00 98.25 86 ILE A N 1
ATOM 646 C CA . ILE A 1 86 ? 1.122 6.176 3.058 1.00 98.25 86 ILE A CA 1
ATOM 647 C C . ILE A 1 86 ? 2.570 6.639 2.943 1.00 98.25 86 ILE A C 1
ATOM 649 O O . ILE A 1 86 ? 2.873 7.817 3.143 1.00 98.25 86 ILE A O 1
ATOM 653 N N . LEU A 1 87 ? 3.454 5.709 2.606 1.00 97.50 87 LEU A N 1
ATOM 654 C CA . LEU A 1 87 ? 4.887 5.930 2.515 1.00 97.50 87 LEU A CA 1
ATOM 655 C C . LEU A 1 87 ? 5.261 6.432 1.120 1.00 97.50 87 LEU A C 1
ATOM 657 O O . LEU A 1 87 ? 4.982 5.772 0.119 1.00 97.50 87 LEU A O 1
ATOM 661 N N . ILE A 1 88 ? 5.917 7.588 1.055 1.00 96.50 88 ILE A N 1
ATOM 662 C CA . ILE A 1 88 ? 6.418 8.172 -0.195 1.00 96.50 88 ILE A CA 1
ATOM 663 C C . ILE A 1 88 ? 7.869 8.632 -0.044 1.00 96.50 88 ILE A C 1
ATOM 665 O O . ILE A 1 88 ? 8.317 8.958 1.057 1.00 96.50 88 ILE A O 1
ATOM 669 N N . GLY A 1 89 ? 8.596 8.680 -1.160 1.00 94.38 89 GLY A N 1
ATOM 670 C CA . GLY A 1 89 ? 9.895 9.343 -1.234 1.00 94.38 89 GLY A CA 1
ATOM 671 C C . GLY A 1 89 ? 9.765 10.868 -1.279 1.00 94.38 89 GLY A C 1
ATOM 672 O O . GLY A 1 89 ? 8.668 11.427 -1.304 1.00 94.38 89 GLY A O 1
ATOM 673 N N . ASN A 1 90 ? 10.909 11.549 -1.296 1.00 90.81 90 ASN A N 1
ATOM 674 C CA . ASN A 1 90 ? 11.009 12.995 -1.509 1.00 90.81 90 ASN A CA 1
ATOM 675 C C . ASN A 1 90 ? 11.376 13.361 -2.960 1.00 90.81 90 ASN A C 1
ATOM 677 O O . ASN A 1 90 ? 11.802 14.479 -3.231 1.00 90.81 90 ASN A O 1
ATOM 681 N N . ASP A 1 91 ? 11.196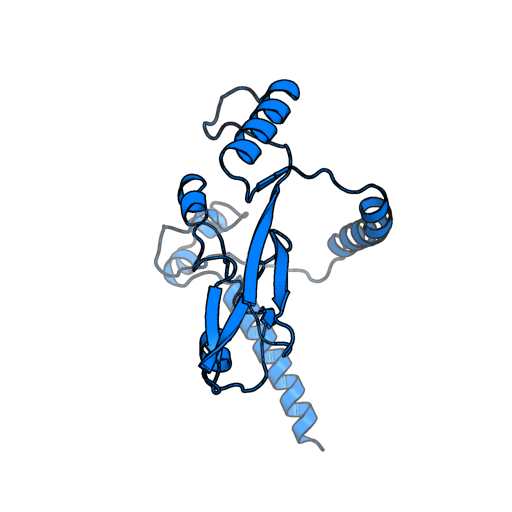 12.442 -3.904 1.00 91.12 91 ASP A N 1
ATOM 682 C CA . ASP A 1 91 ? 11.524 12.574 -5.322 1.00 91.12 91 ASP A CA 1
ATOM 683 C C . ASP A 1 91 ? 10.406 13.254 -6.127 1.00 91.12 91 ASP A C 1
ATOM 685 O O . ASP A 1 91 ? 10.040 12.824 -7.220 1.00 91.12 91 ASP A O 1
ATOM 689 N N . PHE A 1 92 ? 9.853 14.350 -5.600 1.00 93.50 92 PHE A N 1
ATOM 690 C CA . PHE A 1 92 ? 8.777 15.076 -6.270 1.00 93.50 92 PHE A CA 1
ATOM 691 C C . PHE A 1 92 ? 9.233 15.607 -7.631 1.00 93.50 92 PHE A C 1
ATOM 693 O O . PHE A 1 92 ? 10.264 16.280 -7.744 1.00 93.50 92 PHE A O 1
ATOM 700 N N . GLN A 1 93 ? 8.420 15.336 -8.653 1.00 91.44 93 GLN A N 1
ATOM 701 C CA . GLN A 1 93 ? 8.633 15.793 -10.022 1.00 91.44 93 GLN A CA 1
ATOM 702 C C . GLN A 1 93 ? 7.410 16.563 -10.528 1.00 91.44 93 GLN A C 1
ATOM 704 O O . GLN A 1 93 ? 6.271 16.176 -10.237 1.00 91.44 93 GLN A O 1
ATOM 709 N N . PRO A 1 94 ? 7.604 17.630 -11.322 1.00 91.19 94 PRO A N 1
ATOM 710 C CA . PRO A 1 94 ? 6.497 18.287 -11.992 1.00 91.19 94 PRO A CA 1
ATOM 711 C C . PRO A 1 94 ? 5.784 17.314 -12.939 1.00 91.19 94 PRO A C 1
ATOM 713 O O . PRO A 1 94 ? 6.411 16.612 -13.729 1.00 91.19 94 PRO A O 1
ATOM 716 N N . LYS A 1 95 ? 4.448 17.306 -12.904 1.00 86.81 95 LYS A N 1
ATOM 717 C CA . LYS A 1 95 ? 3.638 16.468 -13.804 1.00 86.81 95 LYS A CA 1
ATOM 718 C C . LYS A 1 95 ? 3.812 16.856 -15.279 1.00 86.81 95 LYS A C 1
ATOM 720 O O . LYS A 1 95 ? 3.694 16.010 -16.163 1.00 86.81 95 LYS A O 1
ATOM 725 N N . GLN A 1 96 ? 4.040 18.141 -15.551 1.00 89.38 96 GLN A N 1
ATOM 726 C CA . GLN A 1 96 ? 4.177 18.658 -16.909 1.00 89.38 96 GLN A CA 1
ATOM 727 C C . GLN A 1 96 ? 5.598 18.428 -17.434 1.00 89.38 96 GLN A C 1
ATOM 729 O O . GLN A 1 96 ? 6.577 18.886 -16.846 1.00 89.38 96 GLN A O 1
ATOM 734 N N . ARG A 1 97 ? 5.694 17.745 -18.581 1.00 83.88 97 ARG A N 1
ATOM 735 C CA . ARG A 1 97 ? 6.962 17.538 -19.292 1.00 83.88 97 ARG A CA 1
ATOM 736 C C . ARG A 1 97 ? 7.571 18.876 -19.717 1.00 83.88 97 ARG A C 1
ATOM 738 O O . ARG A 1 97 ? 6.853 19.770 -20.156 1.00 83.88 97 ARG A O 1
ATOM 745 N N . GLY A 1 98 ? 8.895 18.974 -19.626 1.00 85.62 98 GLY A N 1
ATOM 746 C CA . GLY A 1 98 ? 9.660 20.160 -20.027 1.00 85.62 98 GLY A CA 1
ATOM 747 C C . GLY A 1 98 ? 9.829 21.216 -18.932 1.00 85.62 98 GLY A C 1
ATOM 748 O O . GLY A 1 98 ? 10.564 22.175 -19.143 1.00 85.62 98 GLY A O 1
ATOM 749 N N . LEU A 1 99 ? 9.206 21.041 -17.761 1.00 89.56 99 LEU A N 1
ATOM 750 C CA . LEU A 1 99 ? 9.546 21.843 -16.588 1.00 89.56 99 LEU A CA 1
ATOM 751 C C . LEU A 1 99 ? 10.880 21.382 -15.995 1.00 89.56 99 LEU A C 1
ATOM 753 O O . LEU A 1 99 ? 11.197 20.190 -16.004 1.00 89.56 99 LEU A O 1
ATOM 757 N N . ALA A 1 100 ? 11.647 22.339 -15.473 1.00 91.31 100 ALA A N 1
ATOM 758 C CA . ALA A 1 100 ? 12.883 22.041 -14.765 1.00 91.31 100 ALA A CA 1
ATOM 759 C C . ALA A 1 100 ? 12.597 21.169 -13.524 1.00 91.31 100 ALA A C 1
ATOM 761 O O . ALA A 1 100 ? 11.563 21.366 -12.872 1.00 91.31 100 ALA A O 1
ATOM 762 N N . PRO A 1 101 ? 13.497 20.230 -13.176 1.00 93.06 101 PRO A N 1
ATOM 763 C CA . PRO A 1 101 ? 13.401 19.488 -11.926 1.00 93.06 101 PRO A CA 1
ATOM 764 C C . PRO A 1 101 ? 13.343 20.429 -10.720 1.00 93.06 101 PRO A C 1
ATOM 766 O O . PRO A 1 101 ? 13.968 21.491 -10.712 1.00 93.06 101 PRO A O 1
ATOM 769 N N . LEU A 1 102 ? 12.605 20.020 -9.690 1.00 93.88 102 LEU A N 1
ATOM 770 C CA . LEU A 1 102 ? 12.538 20.760 -8.434 1.00 93.88 102 LEU A CA 1
ATOM 771 C C . LEU A 1 102 ? 13.884 20.704 -7.706 1.00 93.88 102 LEU A C 1
ATOM 773 O O . LEU A 1 102 ? 14.569 19.681 -7.722 1.00 93.88 102 LEU A O 1
ATO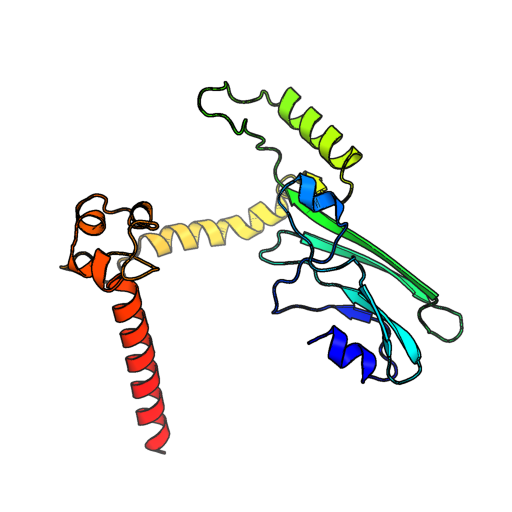M 777 N N . THR A 1 103 ? 14.247 21.791 -7.027 1.00 95.25 103 THR A N 1
ATOM 778 C CA . THR A 1 103 ? 15.409 21.792 -6.131 1.00 95.25 103 THR A CA 1
ATOM 779 C C . THR A 1 103 ? 15.112 20.969 -4.878 1.00 95.25 103 THR A C 1
ATOM 781 O O . THR A 1 103 ? 13.955 20.817 -4.478 1.00 95.25 103 THR A O 1
ATOM 784 N N . THR A 1 104 ? 16.153 20.496 -4.190 1.00 94.12 104 THR A N 1
ATOM 785 C CA . THR A 1 104 ? 16.002 19.757 -2.925 1.00 94.12 104 THR A CA 1
ATOM 786 C C . THR A 1 104 ? 15.190 20.543 -1.892 1.00 94.12 104 THR A C 1
ATOM 788 O O . THR A 1 104 ? 14.343 19.978 -1.210 1.00 94.12 104 THR A O 1
ATOM 791 N N . GLN A 1 105 ? 15.392 21.863 -1.807 1.00 95.56 105 GLN A N 1
ATOM 792 C CA . GLN A 1 105 ? 14.636 22.717 -0.889 1.00 95.56 105 GLN A CA 1
ATOM 793 C C . GLN A 1 105 ? 13.141 22.743 -1.234 1.00 95.56 105 GLN A C 1
ATOM 795 O O . GLN A 1 105 ? 12.306 22.623 -0.340 1.00 95.56 105 GLN A O 1
ATOM 800 N N . GLN A 1 106 ? 12.801 22.858 -2.521 1.00 95.38 106 GLN A N 1
ATOM 801 C CA . GLN A 1 106 ? 11.410 22.819 -2.976 1.00 95.38 106 GLN A CA 1
ATOM 802 C C . GLN A 1 106 ? 10.769 21.458 -2.687 1.00 95.38 106 GLN A C 1
ATOM 804 O O . GLN A 1 106 ? 9.632 21.405 -2.226 1.00 95.38 106 GLN A O 1
ATOM 809 N N . GLN A 1 107 ? 11.497 20.360 -2.910 1.00 95.50 107 GLN A N 1
ATOM 810 C CA . GLN A 1 107 ? 11.021 19.007 -2.609 1.00 95.50 107 GLN A CA 1
ATOM 811 C C . GLN A 1 107 ? 10.732 18.820 -1.113 1.00 95.50 107 GLN A C 1
ATOM 813 O O . GLN A 1 107 ? 9.666 18.314 -0.761 1.00 95.50 107 GLN A O 1
ATOM 818 N N . THR A 1 108 ? 11.625 19.281 -0.232 1.00 95.19 108 THR A N 1
ATOM 819 C CA . THR A 1 108 ? 11.413 19.230 1.223 1.00 95.19 108 THR A CA 1
ATOM 820 C C . THR A 1 108 ? 10.179 20.030 1.638 1.00 95.19 108 THR A C 1
ATOM 822 O O . THR A 1 108 ? 9.303 19.493 2.314 1.00 95.19 108 THR A O 1
ATOM 825 N N . GLN A 1 109 ? 10.052 21.275 1.168 1.00 96.25 109 GLN A N 1
ATOM 826 C CA . GLN A 1 109 ? 8.900 22.131 1.481 1.00 96.25 109 GLN A CA 1
ATOM 827 C C . GLN A 1 109 ? 7.576 21.528 0.996 1.00 96.25 109 GLN A C 1
ATOM 829 O O . GLN A 1 109 ? 6.572 21.569 1.706 1.00 96.25 109 GLN A O 1
ATOM 834 N N . LEU A 1 110 ? 7.556 20.932 -0.200 1.00 95.69 110 LEU A N 1
ATOM 835 C CA . LEU A 1 110 ? 6.369 20.243 -0.711 1.00 95.69 110 LEU A CA 1
ATOM 836 C C . LEU A 1 110 ? 5.997 19.032 0.144 1.00 95.69 110 LEU A C 1
ATOM 838 O O . LEU A 1 110 ? 4.812 18.830 0.411 1.00 95.69 110 LEU A O 1
ATOM 842 N N . GLY A 1 111 ? 6.986 18.260 0.597 1.00 95.69 111 GLY A N 1
ATOM 843 C CA . GLY A 1 111 ? 6.775 17.146 1.516 1.00 95.69 111 GLY A CA 1
ATOM 844 C C . GLY A 1 111 ? 6.124 17.584 2.830 1.00 95.69 111 GLY A C 1
ATOM 845 O O . GLY A 1 111 ? 5.138 16.987 3.260 1.00 95.69 111 GLY A O 1
ATOM 846 N N . GLU A 1 112 ? 6.616 18.665 3.435 1.00 95.88 112 GLU A N 1
ATOM 847 C CA . GLU A 1 112 ? 6.051 19.238 4.664 1.00 95.88 112 GLU A CA 1
ATOM 848 C C . GLU A 1 112 ? 4.609 19.720 4.464 1.00 95.88 112 GLU A C 1
ATOM 850 O O . GLU A 1 112 ? 3.715 19.355 5.232 1.00 95.88 112 GLU A O 1
ATOM 855 N N . ILE A 1 113 ? 4.355 20.482 3.395 1.00 96.19 113 ILE A N 1
ATOM 856 C CA . ILE A 1 113 ? 3.012 20.973 3.054 1.00 96.19 113 ILE A CA 1
ATOM 857 C C . ILE A 1 113 ? 2.051 19.804 2.812 1.00 96.19 113 ILE A C 1
ATOM 859 O O . ILE A 1 113 ? 0.897 19.849 3.246 1.00 96.19 113 ILE A O 1
ATOM 863 N N . LEU A 1 114 ? 2.506 18.754 2.122 1.00 95.62 114 LEU A N 1
ATOM 864 C CA . LEU A 1 114 ? 1.705 17.563 1.865 1.00 95.62 114 LEU A CA 1
ATOM 865 C C . LEU A 1 114 ? 1.302 16.881 3.173 1.00 95.62 114 LEU A C 1
ATOM 867 O O . LEU A 1 114 ? 0.118 16.616 3.365 1.00 95.62 114 LEU A O 1
ATOM 871 N N . MET A 1 115 ? 2.247 16.655 4.086 1.00 95.00 115 MET A N 1
ATOM 872 C CA . MET A 1 115 ? 1.962 16.008 5.371 1.00 95.00 115 MET A CA 1
ATOM 873 C C . MET A 1 115 ? 1.039 16.848 6.265 1.00 95.00 115 MET A C 1
ATOM 875 O O . MET A 1 115 ? 0.218 16.286 6.985 1.00 95.00 115 MET A O 1
ATOM 879 N N . GLN A 1 116 ? 1.110 18.181 6.190 1.00 95.12 116 GLN A N 1
ATOM 880 C CA . GLN A 1 116 ? 0.188 19.071 6.909 1.00 95.12 116 GLN A CA 1
ATOM 881 C C . GLN A 1 116 ? -1.239 19.019 6.345 1.00 95.12 116 GLN A C 1
ATOM 883 O O . GLN A 1 116 ? -2.209 19.027 7.099 1.00 95.12 116 GLN A O 1
ATOM 888 N N . ARG A 1 117 ? -1.384 18.981 5.014 1.00 94.88 117 ARG A N 1
ATOM 889 C CA . ARG A 1 117 ? -2.696 18.996 4.340 1.00 94.88 117 ARG A CA 1
ATOM 890 C C . ARG A 1 117 ? -3.355 17.625 4.262 1.00 94.88 117 ARG A C 1
ATOM 892 O O . ARG A 1 117 ? -4.578 17.542 4.197 1.00 94.88 117 ARG A O 1
ATOM 899 N N . ALA A 1 118 ? -2.553 16.569 4.236 1.00 95.50 118 ALA A N 1
ATOM 900 C CA . ALA A 1 118 ? -2.995 15.191 4.139 1.00 95.50 118 ALA A CA 1
ATOM 901 C C . ALA A 1 118 ? -2.184 14.322 5.115 1.00 95.50 118 ALA A C 1
ATOM 903 O O . ALA A 1 118 ? -1.233 13.648 4.710 1.00 95.50 118 ALA A O 1
ATOM 904 N N . PRO A 1 119 ? -2.584 14.291 6.402 1.00 93.69 119 PRO A N 1
ATOM 905 C CA . PRO A 1 119 ? -1.847 13.616 7.471 1.00 93.69 119 PRO A CA 1
ATOM 906 C C . PRO A 1 119 ? -1.713 12.097 7.331 1.00 93.69 119 PRO A C 1
ATOM 908 O O . PRO A 1 119 ? -1.068 11.481 8.173 1.00 93.69 119 PRO A O 1
ATOM 911 N N . ALA A 1 120 ? -2.299 11.475 6.307 1.00 96.56 120 ALA A N 1
ATOM 912 C CA . ALA A 1 120 ? -2.043 10.078 5.969 1.00 96.56 120 ALA A CA 1
ATOM 913 C C . ALA A 1 120 ? -0.680 9.887 5.276 1.00 96.56 120 ALA A C 1
ATOM 915 O O . ALA A 1 120 ? -0.079 8.828 5.414 1.00 96.56 120 ALA A O 1
ATOM 916 N N . PHE A 1 121 ? -0.146 10.890 4.569 1.00 97.75 121 PHE A N 1
ATOM 917 C CA . PHE A 1 121 ? 1.159 10.768 3.913 1.00 97.75 121 PHE A CA 1
ATOM 918 C C . PHE A 1 121 ? 2.315 10.879 4.906 1.00 97.75 121 PHE A C 1
ATOM 920 O O . PHE A 1 121 ? 2.288 11.676 5.846 1.00 97.75 121 PHE A O 1
ATOM 927 N N . ARG A 1 122 ? 3.368 10.104 4.663 1.00 97.06 122 ARG A N 1
ATOM 928 C CA . ARG A 1 122 ? 4.658 10.179 5.344 1.00 97.06 122 ARG A CA 1
ATOM 929 C C . ARG A 1 122 ? 5.754 10.179 4.289 1.00 97.06 122 ARG A C 1
ATOM 931 O O . ARG A 1 122 ? 5.915 9.203 3.559 1.00 97.06 122 ARG A O 1
ATOM 938 N N . VAL A 1 123 ? 6.502 11.275 4.220 1.00 96.38 123 VAL A N 1
ATOM 939 C CA . VAL A 1 123 ? 7.745 11.313 3.446 1.00 96.38 123 VAL A CA 1
ATOM 940 C C . VAL A 1 123 ? 8.800 10.570 4.251 1.00 96.38 123 VAL A C 1
ATOM 942 O O . VAL A 1 123 ? 9.120 10.979 5.366 1.00 96.38 123 VAL A O 1
ATOM 945 N N . ILE A 1 124 ? 9.308 9.467 3.708 1.00 94.75 124 ILE A N 1
ATOM 946 C CA . ILE A 1 124 ? 10.280 8.608 4.383 1.00 94.75 124 ILE A CA 1
ATOM 947 C C . ILE A 1 124 ? 11.613 8.605 3.652 1.00 94.75 124 ILE A C 1
ATOM 949 O O . ILE A 1 124 ? 11.681 8.702 2.428 1.00 94.75 124 ILE A O 1
ATOM 953 N N . GLN A 1 125 ? 12.685 8.489 4.430 1.00 92.00 125 GLN A N 1
ATOM 954 C CA . GLN A 1 125 ? 14.014 8.199 3.914 1.00 92.00 125 GLN A CA 1
ATOM 955 C C . GLN A 1 125 ? 14.318 6.715 4.126 1.00 92.00 125 GLN A C 1
ATOM 957 O O . GLN A 1 125 ? 13.905 6.155 5.146 1.00 92.00 125 GLN A O 1
ATOM 962 N N . PRO A 1 126 ? 15.023 6.061 3.189 1.00 93.75 126 PRO A N 1
ATOM 963 C CA . PRO A 1 126 ? 15.468 4.691 3.383 1.00 93.75 126 PRO A CA 1
ATOM 964 C C . PRO A 1 126 ? 16.306 4.543 4.659 1.00 93.75 126 PRO A C 1
ATOM 966 O O . PRO A 1 126 ? 17.266 5.285 4.869 1.00 93.75 126 PRO A O 1
ATOM 969 N N . ASP A 1 127 ? 15.968 3.558 5.487 1.00 96.31 127 ASP A N 1
ATOM 970 C CA . ASP A 1 127 ? 16.738 3.239 6.687 1.00 96.31 127 ASP A CA 1
ATOM 971 C C . ASP A 1 127 ? 18.089 2.593 6.330 1.00 96.31 127 ASP A C 1
ATOM 973 O O . ASP A 1 127 ? 18.164 1.668 5.514 1.00 96.31 127 ASP A O 1
ATOM 977 N N . ALA A 1 128 ? 19.171 3.067 6.951 1.00 97.75 128 ALA A N 1
ATOM 978 C CA . ALA A 1 128 ? 20.528 2.629 6.629 1.00 97.75 128 ALA A CA 1
ATOM 979 C C . ALA A 1 128 ? 20.774 1.152 6.987 1.00 97.75 128 ALA A C 1
ATOM 981 O O . ALA A 1 128 ? 21.476 0.446 6.255 1.00 97.75 128 ALA A O 1
ATOM 982 N N . MET A 1 129 ? 20.182 0.663 8.080 1.00 98.12 129 MET A N 1
ATOM 983 C CA . MET A 1 129 ? 20.317 -0.733 8.494 1.00 98.12 129 MET A CA 1
ATOM 984 C C . MET A 1 129 ? 19.543 -1.655 7.550 1.00 98.12 129 MET A C 1
ATOM 986 O O . MET A 1 129 ? 20.099 -2.644 7.071 1.00 98.12 129 MET A O 1
ATOM 990 N N . ALA A 1 130 ? 18.307 -1.300 7.202 1.00 96.75 130 ALA A N 1
ATOM 991 C CA . ALA A 1 130 ? 17.506 -2.014 6.217 1.00 96.75 130 ALA A CA 1
ATOM 992 C C . ALA A 1 130 ? 18.212 -2.061 4.855 1.00 96.75 130 ALA A C 1
ATOM 994 O O . ALA A 1 130 ? 18.287 -3.121 4.234 1.00 96.75 130 ALA A O 1
ATOM 995 N N . LEU A 1 131 ? 18.806 -0.949 4.406 1.00 97.50 131 LEU A N 1
ATOM 996 C CA . LEU A 1 131 ? 19.609 -0.922 3.181 1.00 97.50 131 LEU A CA 1
ATOM 997 C C . LEU A 1 131 ? 20.812 -1.871 3.251 1.00 97.50 131 LEU A C 1
ATOM 999 O O . LEU A 1 131 ? 21.091 -2.560 2.269 1.00 97.50 131 LEU A O 1
ATOM 1003 N N . SER A 1 132 ? 21.494 -1.941 4.397 1.00 98.12 132 SER A N 1
ATOM 1004 C CA . SER A 1 132 ? 22.600 -2.879 4.619 1.00 98.12 132 SER A CA 1
ATOM 1005 C C . SER A 1 132 ? 22.133 -4.337 4.537 1.00 98.12 132 SER A C 1
ATOM 1007 O O . SER A 1 132 ? 22.731 -5.138 3.819 1.00 98.12 132 SER A O 1
ATOM 1009 N N . ILE A 1 133 ? 21.004 -4.664 5.177 1.00 98.31 133 ILE A N 1
ATOM 1010 C CA . ILE A 1 133 ? 20.387 -5.999 5.134 1.00 98.31 133 ILE A CA 1
ATOM 1011 C C . ILE A 1 133 ? 19.984 -6.374 3.701 1.00 98.31 133 ILE A C 1
ATOM 1013 O O . ILE A 1 133 ? 20.192 -7.509 3.275 1.00 98.31 133 ILE A O 1
ATOM 1017 N N . LEU A 1 134 ? 19.426 -5.430 2.938 1.00 98.06 134 LEU A N 1
ATOM 1018 C CA . LEU A 1 134 ? 18.935 -5.662 1.576 1.00 98.06 134 LEU A CA 1
ATOM 1019 C C . LEU A 1 134 ? 20.045 -5.713 0.518 1.00 98.06 134 LEU A C 1
ATOM 1021 O O . LEU A 1 134 ? 19.830 -6.281 -0.556 1.00 98.06 134 LEU A O 1
ATOM 1025 N N . LYS A 1 135 ? 21.220 -5.136 0.793 1.00 98.31 135 LYS A N 1
ATOM 1026 C CA . LYS A 1 135 ? 22.348 -5.068 -0.146 1.00 98.31 135 LYS A CA 1
ATOM 1027 C C . LYS A 1 135 ? 22.717 -6.430 -0.766 1.00 98.31 135 LYS A C 1
ATOM 1029 O O . LYS A 1 135 ? 22.662 -6.515 -1.996 1.00 98.31 135 LYS A O 1
ATOM 1034 N N . PRO A 1 136 ? 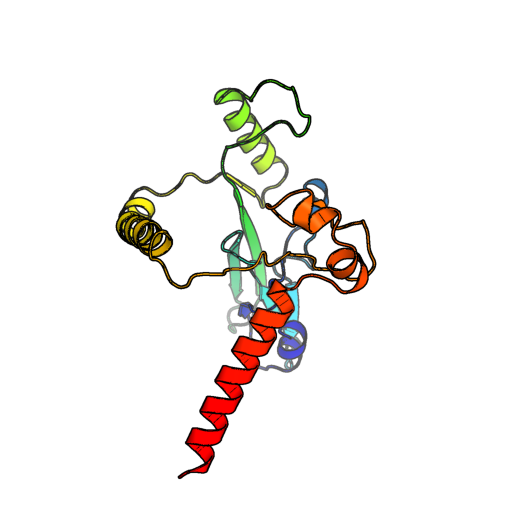22.998 -7.505 -0.000 1.00 98.38 136 PRO A N 1
ATOM 1035 C CA . PRO A 1 136 ? 23.363 -8.796 -0.592 1.00 98.38 136 PRO A CA 1
ATOM 1036 C C . PRO A 1 136 ? 22.237 -9.410 -1.440 1.00 98.38 136 PRO A C 1
ATOM 1038 O O . PRO A 1 136 ? 22.506 -10.060 -2.450 1.00 98.38 136 PRO A O 1
ATOM 1041 N N . TYR A 1 137 ? 20.966 -9.188 -1.085 1.00 98.19 137 TYR A N 1
ATOM 1042 C CA . TYR A 1 137 ? 19.831 -9.659 -1.889 1.00 98.19 137 TYR A CA 1
ATOM 1043 C C . TYR A 1 137 ? 19.731 -8.914 -3.219 1.00 98.19 137 TYR A C 1
ATOM 1045 O O . TYR A 1 137 ? 19.451 -9.527 -4.248 1.00 98.19 137 TYR A O 1
ATOM 1053 N N . ARG A 1 138 ? 19.989 -7.601 -3.216 1.00 97.50 138 ARG A N 1
ATOM 1054 C CA . ARG A 1 138 ? 20.022 -6.788 -4.437 1.00 97.50 138 ARG A CA 1
ATOM 1055 C C . ARG A 1 138 ? 21.132 -7.255 -5.374 1.00 97.50 138 ARG A C 1
ATOM 1057 O O . ARG A 1 138 ? 20.873 -7.428 -6.558 1.00 97.50 138 ARG A O 1
ATOM 1064 N N . GLU A 1 139 ? 22.326 -7.505 -4.844 1.00 98.00 139 GLU A N 1
ATOM 1065 C CA . GLU A 1 139 ? 23.470 -8.007 -5.615 1.00 98.00 139 GLU A CA 1
ATOM 1066 C C . GLU A 1 139 ? 23.171 -9.379 -6.236 1.00 98.00 139 GLU A C 1
ATOM 1068 O O . GLU A 1 139 ? 23.320 -9.552 -7.446 1.00 98.00 139 GLU A O 1
ATOM 1073 N N . ARG A 1 140 ? 22.637 -10.323 -5.448 1.00 97.75 140 ARG A N 1
ATOM 1074 C CA . ARG A 1 140 ? 22.220 -11.643 -5.952 1.00 97.75 140 ARG A CA 1
ATOM 1075 C C . ARG A 1 140 ? 21.113 -11.551 -6.991 1.00 97.75 140 ARG A C 1
ATOM 1077 O O . ARG A 1 140 ? 21.167 -12.261 -7.987 1.00 97.75 140 ARG A O 1
ATOM 1084 N N . LYS A 1 141 ? 20.124 -10.673 -6.793 1.00 97.69 141 LYS A N 1
ATOM 1085 C CA . LYS A 1 141 ? 19.067 -10.429 -7.783 1.00 97.69 141 LYS A CA 1
ATOM 1086 C C . LYS A 1 141 ? 19.659 -9.911 -9.094 1.00 97.69 141 LYS A C 1
ATOM 1088 O O . LYS A 1 141 ? 19.270 -10.402 -10.147 1.00 97.69 141 LYS A O 1
ATOM 1093 N N . THR A 1 142 ? 20.591 -8.957 -9.045 1.00 96.88 142 THR A N 1
ATOM 1094 C CA . THR A 1 142 ? 21.266 -8.438 -10.245 1.00 96.88 142 THR A CA 1
ATOM 1095 C C . THR A 1 142 ? 22.025 -9.547 -10.965 1.00 96.88 142 THR A C 1
ATOM 1097 O O . THR A 1 142 ? 21.846 -9.720 -12.167 1.00 96.88 142 THR A O 1
ATOM 1100 N N . GLN A 1 143 ? 22.802 -10.349 -10.238 1.00 96.62 143 GLN A N 1
ATOM 1101 C CA . GLN A 1 143 ? 23.534 -11.473 -10.822 1.00 96.62 143 GLN A CA 1
ATOM 1102 C C . GLN A 1 143 ? 22.585 -12.517 -11.431 1.00 96.62 143 GLN A C 1
ATOM 1104 O O . GLN A 1 143 ? 22.771 -12.952 -12.565 1.00 96.62 143 GLN A O 1
ATOM 1109 N N . PHE A 1 144 ? 21.526 -12.888 -10.709 1.00 96.50 144 PHE A N 1
ATOM 1110 C CA . PHE A 1 144 ? 20.530 -13.837 -11.197 1.00 96.50 144 PHE A CA 1
ATOM 1111 C C . PHE A 1 144 ? 19.793 -13.307 -12.432 1.00 96.50 144 PHE A C 1
ATOM 1113 O O . PHE A 1 144 ? 19.542 -14.065 -13.360 1.00 96.50 144 PHE A O 1
ATOM 1120 N N . SER A 1 145 ? 19.517 -11.999 -12.500 1.00 95.56 145 SER A N 1
ATOM 1121 C CA . SER A 1 145 ? 18.854 -11.382 -13.659 1.00 95.56 145 SER A CA 1
ATOM 1122 C C . SER A 1 145 ? 19.670 -11.449 -14.955 1.00 95.56 145 SER A C 1
ATOM 1124 O O . SER A 1 145 ? 19.115 -11.263 -16.031 1.00 95.56 145 SER A O 1
ATOM 1126 N N . GLN A 1 146 ? 20.973 -11.728 -14.857 1.00 95.62 146 GLN A N 1
ATOM 1127 C CA . GLN A 1 146 ? 21.874 -11.923 -15.995 1.00 95.62 146 GLN A CA 1
ATOM 1128 C C . GLN A 1 146 ? 22.032 -13.401 -16.371 1.00 95.62 146 GLN A C 1
ATOM 1130 O O . GLN A 1 146 ? 22.689 -13.719 -17.360 1.00 95.62 146 GLN A O 1
ATOM 1135 N N . SER A 1 147 ? 21.467 -14.317 -15.580 1.00 95.56 147 SER A N 1
ATOM 1136 C CA . SER A 1 147 ? 21.536 -15.744 -15.875 1.00 95.56 147 SER A CA 1
ATOM 1137 C C . SER A 1 147 ? 20.664 -16.050 -17.085 1.00 95.56 147 SER A C 1
ATOM 1139 O O . SER A 1 147 ? 19.470 -15.754 -17.101 1.00 95.56 147 SER A O 1
ATOM 1141 N N . LEU A 1 148 ? 21.264 -16.663 -18.099 1.00 93.81 148 LEU A N 1
ATOM 1142 C CA . LEU A 1 148 ? 20.529 -17.172 -19.243 1.00 93.81 148 LEU A CA 1
ATOM 1143 C C . LEU A 1 148 ? 19.632 -18.328 -18.783 1.00 93.81 148 LEU A C 1
ATOM 1145 O O . LEU A 1 148 ? 20.125 -19.389 -18.405 1.00 93.81 148 LEU A O 1
ATOM 1149 N N . VAL A 1 149 ? 18.317 -18.115 -18.819 1.00 90.75 149 VAL A N 1
ATOM 1150 C CA . VAL A 1 149 ? 17.327 -19.146 -18.464 1.00 90.75 149 VAL A CA 1
ATOM 1151 C C . VAL A 1 149 ? 16.893 -19.940 -19.697 1.00 90.75 149 VAL A C 1
ATOM 1153 O O . VAL A 1 149 ? 16.671 -21.144 -19.602 1.00 90.75 149 VAL A O 1
ATOM 1156 N N . ALA A 1 150 ? 16.779 -19.275 -20.847 1.00 88.94 150 ALA A N 1
ATOM 1157 C CA . ALA A 1 150 ? 16.396 -19.872 -22.121 1.00 88.94 150 ALA A CA 1
ATOM 1158 C C . ALA A 1 150 ? 16.753 -18.936 -23.284 1.00 88.94 150 ALA A C 1
ATOM 1160 O O . ALA A 1 150 ? 16.973 -17.740 -23.079 1.00 88.94 150 ALA A O 1
ATOM 1161 N N . TYR A 1 151 ? 16.752 -19.486 -24.496 1.00 88.56 151 TYR A N 1
ATOM 1162 C CA . TYR A 1 151 ? 16.710 -18.723 -25.740 1.00 88.56 151 TYR A CA 1
ATOM 1163 C C . TYR A 1 151 ? 15.286 -18.741 -26.302 1.00 88.56 151 TYR A C 1
ATOM 1165 O O . TYR A 1 151 ? 14.541 -19.696 -26.075 1.00 88.56 151 TYR A O 1
ATOM 1173 N N . ALA A 1 152 ? 14.928 -17.688 -27.027 1.00 87.81 152 ALA A N 1
ATOM 1174 C CA . ALA A 1 152 ? 13.728 -17.629 -27.845 1.00 87.81 152 ALA A CA 1
ATOM 1175 C C . ALA A 1 152 ? 14.153 -17.193 -29.247 1.00 87.81 152 ALA A C 1
ATOM 1177 O O . ALA A 1 152 ? 14.752 -16.128 -29.400 1.00 87.81 152 ALA A O 1
ATOM 1178 N N . ASP A 1 153 ? 13.858 -18.025 -30.241 1.00 89.06 153 ASP A N 1
ATOM 1179 C CA . ASP A 1 153 ? 14.186 -17.748 -31.646 1.00 89.06 153 ASP A CA 1
ATOM 1180 C C . ASP A 1 153 ? 13.106 -16.890 -32.329 1.00 89.06 153 ASP A C 1
ATOM 1182 O O . ASP A 1 153 ? 13.266 -16.448 -33.466 1.00 89.06 153 ASP A O 1
ATOM 1186 N N . GLU A 1 154 ? 12.014 -16.623 -31.610 1.00 86.81 154 GLU A N 1
ATOM 1187 C CA . GLU A 1 154 ? 10.867 -15.841 -32.050 1.00 86.81 154 GLU A CA 1
ATOM 1188 C C . GLU A 1 154 ? 10.607 -14.668 -31.098 1.00 86.81 154 GLU A C 1
ATOM 1190 O O . GLU A 1 154 ? 10.977 -14.674 -29.920 1.00 86.81 154 GLU A O 1
ATOM 1195 N N . ILE A 1 155 ? 9.947 -13.638 -31.624 1.00 88.12 155 ILE A N 1
ATOM 1196 C CA . ILE A 1 155 ? 9.534 -12.472 -30.850 1.00 88.12 155 ILE A CA 1
ATOM 1197 C C . ILE A 1 155 ? 8.191 -12.767 -30.182 1.00 88.12 155 ILE A C 1
ATOM 1199 O O . ILE A 1 155 ? 7.199 -12.995 -30.861 1.00 88.12 155 ILE A O 1
ATOM 1203 N N . PHE A 1 156 ? 8.147 -12.694 -28.849 1.00 88.19 156 PHE A N 1
ATOM 1204 C CA . PHE A 1 156 ? 6.898 -12.823 -28.097 1.00 88.19 156 PHE A CA 1
ATOM 1205 C C . PHE A 1 156 ? 6.327 -11.452 -27.760 1.00 88.19 156 PHE A C 1
ATOM 1207 O O . PHE A 1 156 ? 6.843 -10.729 -26.899 1.00 88.19 156 PHE A O 1
ATOM 1214 N N . CYS A 1 157 ? 5.238 -11.088 -28.426 1.00 88.88 157 CYS A N 1
ATOM 1215 C CA . CYS A 1 157 ? 4.619 -9.792 -28.239 1.00 88.88 157 CYS A CA 1
ATOM 1216 C C . CYS A 1 157 ? 3.702 -9.776 -27.015 1.00 88.88 157 CYS A C 1
ATOM 1218 O O . CYS A 1 157 ? 2.929 -10.698 -26.764 1.00 88.88 157 CYS A O 1
ATOM 1220 N N . LEU A 1 158 ? 3.756 -8.686 -26.243 1.00 86.88 158 LEU A N 1
ATOM 1221 C CA . LEU A 1 158 ? 2.846 -8.452 -25.123 1.00 86.88 158 LEU A CA 1
ATOM 1222 C C . LEU A 1 158 ? 1.667 -7.580 -25.571 1.00 86.88 158 LEU A C 1
ATOM 1224 O O . LEU A 1 158 ? 1.843 -6.403 -25.892 1.00 86.88 158 LEU A O 1
ATOM 1228 N N . ARG A 1 159 ? 0.450 -8.129 -25.503 1.00 86.38 159 ARG A N 1
ATOM 1229 C CA . ARG A 1 159 ? -0.802 -7.383 -25.718 1.00 86.38 159 ARG A CA 1
ATOM 1230 C C . ARG A 1 159 ? -1.899 -7.907 -24.810 1.00 86.38 159 ARG A C 1
ATOM 1232 O O . ARG A 1 159 ? -2.375 -9.023 -25.000 1.00 86.38 159 ARG A O 1
ATOM 1239 N N . ARG A 1 160 ? -2.312 -7.114 -23.817 1.00 82.12 160 ARG A N 1
ATOM 1240 C CA . ARG A 1 160 ? -3.245 -7.581 -22.780 1.00 82.12 160 ARG A CA 1
ATOM 1241 C C . ARG A 1 160 ? -4.668 -7.733 -23.303 1.00 82.12 160 ARG A C 1
ATOM 1243 O O . ARG A 1 160 ? -5.380 -8.622 -22.851 1.00 82.12 160 ARG A O 1
ATOM 1250 N N . VAL A 1 161 ? -5.081 -6.833 -24.193 1.00 80.44 161 VAL A N 1
ATOM 1251 C CA . VAL A 1 161 ? -6.468 -6.734 -24.660 1.00 80.44 161 VAL A CA 1
ATOM 1252 C C . VAL A 1 161 ? -6.535 -7.035 -26.162 1.00 80.44 161 VAL A C 1
ATOM 1254 O O . VAL A 1 161 ? -6.151 -6.169 -26.957 1.00 80.44 161 VAL A O 1
ATOM 1257 N N . PRO A 1 162 ? -7.020 -8.229 -26.552 1.00 81.19 162 PRO A N 1
ATOM 1258 C CA . PRO A 1 162 ? -7.286 -8.581 -27.946 1.00 81.19 162 PRO A CA 1
ATOM 1259 C C . PRO A 1 162 ? -8.240 -7.591 -28.623 1.00 81.19 162 PRO A C 1
ATOM 1261 O O . PRO A 1 162 ? -9.149 -7.060 -27.982 1.00 81.19 162 PRO A O 1
ATOM 1264 N N . GLY A 1 163 ? -8.043 -7.339 -29.916 1.00 75.69 163 GLY A N 1
ATOM 1265 C CA . GLY A 1 163 ? -8.957 -6.546 -30.741 1.00 75.69 163 GLY A CA 1
ATOM 1266 C C . GLY A 1 163 ? -8.963 -5.040 -30.462 1.00 75.69 163 GLY A C 1
ATOM 1267 O O . GLY A 1 163 ? -9.841 -4.338 -30.960 1.00 75.69 163 GLY A O 1
ATOM 1268 N N . THR A 1 164 ? -8.020 -4.509 -29.670 1.00 68.00 164 THR A N 1
ATOM 1269 C CA . THR A 1 164 ? -7.976 -3.071 -29.354 1.00 68.00 164 THR A CA 1
ATOM 1270 C C . THR A 1 164 ? -6.634 -2.425 -29.683 1.00 68.00 164 THR A C 1
ATOM 1272 O O . THR A 1 164 ? -5.565 -2.950 -29.370 1.00 68.00 164 THR A O 1
ATOM 1275 N N . GLN A 1 165 ? -6.697 -1.209 -30.236 1.00 65.19 165 GLN A N 1
ATOM 1276 C CA . GLN A 1 165 ? -5.533 -0.339 -30.455 1.00 65.19 165 GLN A CA 1
ATOM 1277 C C . GLN A 1 165 ? -5.105 0.430 -29.187 1.00 65.19 165 GLN A C 1
ATOM 1279 O O . GLN A 1 165 ? -4.141 1.186 -29.212 1.00 65.19 165 GLN A O 1
ATOM 1284 N N . ARG A 1 166 ? -5.806 0.266 -28.055 1.00 64.75 166 ARG A N 1
ATOM 1285 C CA . ARG A 1 166 ? -5.555 1.044 -26.824 1.00 64.75 166 ARG A CA 1
ATOM 1286 C C . ARG A 1 166 ? -4.291 0.633 -26.061 1.00 64.75 166 ARG A C 1
ATOM 1288 O O . ARG A 1 166 ? -3.902 1.337 -25.136 1.00 64.75 166 ARG A O 1
ATOM 1295 N N . ASP A 1 167 ? -3.670 -0.484 -26.426 1.00 70.12 167 ASP A N 1
ATOM 1296 C CA . ASP A 1 167 ? -2.582 -1.106 -25.659 1.00 70.12 167 ASP A CA 1
ATOM 1297 C C . ASP A 1 167 ? -1.287 -1.270 -26.482 1.00 70.12 167 ASP A C 1
ATOM 1299 O O . ASP A 1 167 ? -0.399 -2.038 -26.120 1.00 70.12 167 ASP A O 1
ATOM 1303 N N . ILE A 1 168 ? -1.157 -0.519 -27.585 1.00 69.19 168 ILE A N 1
ATOM 1304 C CA . ILE A 1 168 ? -0.009 -0.563 -28.512 1.00 69.19 168 ILE A CA 1
ATOM 1305 C C . ILE A 1 168 ? 1.320 -0.099 -27.900 1.00 69.19 168 ILE A C 1
ATOM 1307 O O . ILE A 1 168 ? 2.340 -0.182 -28.548 1.00 69.19 168 ILE A O 1
ATOM 1311 N N . ASN A 1 169 ? 1.359 0.408 -26.669 1.00 71.88 169 ASN A N 1
ATOM 1312 C CA . ASN A 1 169 ? 2.616 0.852 -26.046 1.00 71.88 169 ASN A CA 1
ATOM 1313 C C . ASN A 1 169 ? 3.151 -0.143 -25.008 1.00 71.88 169 ASN A C 1
ATOM 1315 O O . ASN A 1 169 ? 4.104 0.167 -24.297 1.00 71.88 169 ASN A O 1
ATOM 1319 N N . ARG A 1 170 ? 2.522 -1.318 -24.861 1.00 75.31 170 ARG A N 1
ATOM 1320 C CA . ARG A 1 170 ? 2.937 -2.303 -23.853 1.00 75.31 170 ARG A CA 1
ATOM 1321 C C . ARG A 1 170 ? 4.113 -3.167 -24.257 1.00 75.31 170 ARG A C 1
ATOM 1323 O O . ARG A 1 170 ? 4.816 -3.640 -23.368 1.00 75.31 170 ARG A O 1
ATOM 1330 N N . SER A 1 171 ? 4.320 -3.393 -25.550 1.00 75.38 171 SER A N 1
ATOM 1331 C CA . SER A 1 171 ? 5.506 -4.109 -25.997 1.00 75.38 171 SER A CA 1
ATOM 1332 C C . SER A 1 171 ? 6.695 -3.156 -26.059 1.00 75.38 171 SER A C 1
ATOM 1334 O O . SER A 1 171 ? 6.641 -2.124 -26.725 1.00 75.38 171 SER A O 1
ATOM 1336 N N . GLY A 1 172 ? 7.794 -3.529 -25.401 1.00 78.19 172 GLY A N 1
ATOM 1337 C CA . GLY A 1 172 ? 9.076 -2.832 -25.534 1.00 78.19 172 GLY A CA 1
ATOM 1338 C C . GLY A 1 172 ? 9.749 -3.043 -26.896 1.00 78.19 172 GLY A C 1
ATOM 1339 O O . GLY A 1 172 ? 10.758 -2.406 -27.172 1.00 78.19 172 GLY A O 1
ATOM 1340 N N . LEU A 1 173 ? 9.195 -3.917 -27.746 1.00 81.31 173 LEU A N 1
ATOM 1341 C CA . LEU A 1 173 ? 9.738 -4.275 -29.062 1.00 81.31 173 LEU A CA 1
ATOM 1342 C C . LEU A 1 173 ? 9.216 -3.379 -30.199 1.00 81.31 173 LEU A C 1
ATOM 1344 O O . LEU A 1 173 ? 9.469 -3.650 -31.371 1.00 81.31 173 LEU A O 1
ATOM 1348 N N . GLY A 1 174 ? 8.498 -2.305 -29.858 1.00 80.25 174 GLY A N 1
ATOM 1349 C CA . GLY A 1 174 ? 8.067 -1.283 -30.807 1.00 80.25 174 GLY A CA 1
ATOM 1350 C C . GLY A 1 174 ? 7.184 -1.829 -31.930 1.00 80.25 174 GLY A C 1
ATOM 1351 O O . GLY A 1 174 ? 6.314 -2.674 -31.705 1.00 80.25 174 GLY A O 1
ATOM 1352 N N . ASP A 1 175 ? 7.412 -1.327 -33.145 1.00 84.19 175 ASP A N 1
ATOM 1353 C CA . ASP A 1 175 ? 6.541 -1.556 -34.302 1.00 84.19 175 ASP A CA 1
ATOM 1354 C C . ASP A 1 175 ? 6.374 -3.024 -34.684 1.00 84.19 175 ASP A C 1
ATOM 1356 O O . ASP A 1 175 ? 5.288 -3.387 -35.129 1.00 84.19 175 ASP A O 1
ATOM 1360 N N . ILE A 1 176 ? 7.369 -3.879 -34.417 1.00 87.50 176 ILE A N 1
ATOM 1361 C CA . ILE A 1 176 ? 7.266 -5.322 -34.679 1.00 87.50 176 ILE A CA 1
ATOM 1362 C C . ILE A 1 176 ? 6.032 -5.907 -33.987 1.00 87.50 176 ILE A C 1
ATOM 1364 O O . ILE A 1 176 ? 5.275 -6.636 -34.605 1.00 87.50 176 ILE A O 1
ATOM 1368 N N . CYS A 1 177 ? 5.778 -5.529 -32.733 1.00 87.50 177 CYS A N 1
ATOM 1369 C CA . CYS A 1 177 ? 4.609 -6.002 -31.991 1.00 87.50 177 CYS A CA 1
ATOM 1370 C C . CYS A 1 177 ? 3.389 -5.091 -32.114 1.00 87.50 177 CYS A C 1
ATOM 1372 O O . CYS A 1 177 ? 2.255 -5.522 -31.896 1.00 87.50 177 CYS A O 1
ATOM 1374 N N . ASN A 1 178 ? 3.602 -3.808 -32.393 1.00 82.19 178 ASN A N 1
ATOM 1375 C CA . ASN A 1 178 ? 2.516 -2.833 -32.410 1.00 82.19 178 ASN A CA 1
ATOM 1376 C C . ASN A 1 178 ? 1.748 -2.865 -33.732 1.00 82.19 178 ASN A C 1
ATOM 1378 O O . ASN A 1 178 ? 0.542 -2.609 -33.744 1.00 82.19 178 ASN A O 1
ATOM 1382 N N . GLN A 1 179 ? 2.429 -3.214 -34.823 1.00 84.38 179 GLN A N 1
ATOM 1383 C CA . GLN A 1 179 ? 1.855 -3.319 -36.162 1.00 84.38 179 GLN A CA 1
ATOM 1384 C C . GLN A 1 179 ? 1.482 -4.759 -36.538 1.00 84.38 179 GLN A C 1
ATOM 1386 O O . GLN A 1 179 ? 0.820 -4.960 -37.553 1.00 84.38 179 GLN A O 1
ATOM 1391 N N . ASP A 1 180 ? 1.831 -5.748 -35.712 1.00 87.12 180 ASP A N 1
ATOM 1392 C CA . ASP A 1 180 ? 1.459 -7.139 -35.956 1.00 87.12 180 ASP A CA 1
ATOM 1393 C C . ASP A 1 180 ? -0.072 -7.317 -35.930 1.00 87.12 180 ASP A C 1
ATOM 1395 O O . ASP A 1 180 ? -0.754 -7.029 -34.939 1.00 87.12 180 ASP A O 1
ATOM 1399 N N . ALA A 1 181 ? -0.632 -7.761 -37.057 1.00 87.50 181 ALA A N 1
ATOM 1400 C CA . ALA A 1 181 ? -2.071 -7.924 -37.226 1.00 87.50 181 ALA A CA 1
ATOM 1401 C C . ALA A 1 181 ? -2.643 -9.042 -36.341 1.00 87.50 181 ALA A C 1
ATOM 1403 O O . ALA A 1 181 ? -3.746 -8.888 -35.814 1.00 87.50 181 ALA A O 1
ATOM 1404 N N . HIS A 1 182 ? -1.893 -10.128 -36.139 1.00 87.19 182 HIS A N 1
ATOM 1405 C CA . HIS A 1 182 ? -2.292 -11.234 -35.277 1.00 87.19 182 HIS A CA 1
ATOM 1406 C C . HIS A 1 182 ? -2.361 -10.771 -33.822 1.00 87.19 182 HIS A C 1
ATOM 1408 O O . HIS A 1 182 ? -3.404 -10.901 -33.183 1.00 87.19 182 HIS A O 1
ATOM 1414 N N . VAL A 1 183 ? -1.309 -10.121 -33.328 1.00 87.06 183 VAL A N 1
ATOM 1415 C CA . VAL A 1 183 ? -1.246 -9.588 -31.962 1.00 87.06 183 VAL A CA 1
ATOM 1416 C C . VAL A 1 183 ? -2.355 -8.563 -31.724 1.00 87.06 183 VAL A C 1
ATOM 1418 O O . VAL A 1 183 ? -3.019 -8.564 -30.683 1.00 87.06 183 VAL A O 1
ATOM 1421 N N . ASN A 1 184 ? -2.595 -7.685 -32.701 1.00 83.12 184 ASN A N 1
ATOM 1422 C CA . ASN A 1 184 ? -3.668 -6.697 -32.632 1.00 83.12 184 ASN A CA 1
ATOM 1423 C C . ASN A 1 184 ? -5.058 -7.347 -32.581 1.00 83.12 184 ASN A C 1
ATOM 1425 O O . ASN A 1 184 ? -5.932 -6.852 -31.866 1.00 83.12 184 ASN A O 1
ATOM 1429 N N . GLN A 1 185 ? -5.267 -8.445 -33.307 1.00 86.94 185 GLN A N 1
ATOM 1430 C CA . GLN A 1 185 ? -6.552 -9.134 -33.374 1.00 86.94 185 GLN A CA 1
ATOM 1431 C C . GLN A 1 185 ? -6.796 -10.053 -32.166 1.00 86.94 185 GLN A C 1
ATOM 1433 O O . GLN A 1 185 ? -7.890 -10.028 -31.604 1.00 86.94 185 GLN A O 1
ATOM 1438 N N . TYR A 1 186 ? -5.793 -10.818 -31.733 1.00 86.62 186 TYR A N 1
ATOM 1439 C CA . TYR A 1 186 ? -5.957 -11.946 -30.806 1.00 86.62 186 TYR A CA 1
ATOM 1440 C C . TYR A 1 186 ? -5.283 -11.759 -29.439 1.00 86.62 186 TYR A C 1
ATOM 1442 O O . TYR A 1 186 ? -5.541 -12.543 -28.526 1.00 86.62 186 TYR A O 1
ATOM 1450 N N . GLY A 1 187 ? -4.505 -10.691 -29.243 1.00 86.31 187 GLY A N 1
ATOM 1451 C CA . GLY A 1 187 ? -3.720 -10.481 -28.024 1.00 86.31 187 GLY A CA 1
ATOM 1452 C C . GLY A 1 187 ? -2.294 -11.019 -28.151 1.00 86.31 187 GLY A C 1
ATOM 1453 O O . GLY A 1 187 ? -1.875 -11.430 -29.221 1.00 86.31 187 GLY A O 1
ATOM 1454 N N . GLY A 1 188 ? -1.518 -10.936 -27.070 1.00 87.62 188 GLY A N 1
ATOM 1455 C CA . GLY A 1 188 ? -0.081 -11.224 -27.108 1.00 87.62 188 GLY A CA 1
ATOM 1456 C C . GLY A 1 188 ? 0.256 -12.705 -26.960 1.00 87.62 188 GLY A C 1
ATOM 1457 O O . GLY A 1 188 ? -0.416 -13.427 -26.219 1.00 87.62 188 GLY A O 1
ATOM 1458 N N . ASP A 1 189 ? 1.340 -13.123 -27.609 1.00 87.69 189 ASP A N 1
ATOM 1459 C CA . ASP A 1 189 ? 1.828 -14.508 -27.634 1.00 87.69 189 ASP A CA 1
ATOM 1460 C C . ASP A 1 189 ? 2.326 -14.943 -26.256 1.00 87.69 189 ASP A C 1
ATOM 1462 O O . ASP A 1 189 ? 2.064 -16.057 -25.797 1.00 87.69 189 ASP A O 1
ATOM 1466 N N . ILE A 1 190 ? 3.002 -14.028 -25.547 1.00 86.00 190 ILE A N 1
ATOM 1467 C CA . ILE A 1 190 ? 3.655 -14.344 -24.274 1.00 86.00 190 ILE A CA 1
ATOM 1468 C C . ILE A 1 190 ? 2.654 -14.841 -23.228 1.00 86.00 190 ILE A C 1
ATOM 1470 O O . ILE A 1 190 ? 2.972 -15.727 -22.440 1.00 86.00 190 ILE A O 1
ATOM 1474 N N . GLN A 1 191 ? 1.424 -14.320 -23.220 1.00 85.19 191 GLN A N 1
ATOM 1475 C CA . GLN A 1 191 ? 0.417 -14.766 -22.256 1.00 85.19 191 GLN A CA 1
ATOM 1476 C C . GLN A 1 191 ? -0.072 -16.183 -22.546 1.00 85.19 191 GLN A C 1
ATOM 1478 O O . GLN A 1 191 ? -0.320 -16.931 -21.601 1.00 85.19 191 GLN A O 1
ATOM 1483 N N . GLN A 1 192 ? -0.175 -16.552 -23.825 1.00 85.69 192 GLN A N 1
ATOM 1484 C CA . GLN A 1 192 ? -0.577 -17.898 -24.224 1.00 85.69 192 GLN A CA 1
ATOM 1485 C C . GLN A 1 192 ? 0.520 -18.906 -23.896 1.00 85.69 192 GLN A C 1
ATOM 1487 O O . GLN A 1 192 ? 0.247 -19.914 -23.251 1.00 85.69 192 GLN A O 1
ATOM 1492 N N . LEU A 1 193 ? 1.773 -18.581 -24.220 1.00 87.06 193 LEU A N 1
ATOM 1493 C CA . LEU A 1 193 ? 2.927 -19.429 -23.916 1.00 87.06 193 LEU A CA 1
ATOM 1494 C C . LEU A 1 193 ? 3.102 -19.650 -22.414 1.00 87.06 193 LEU A C 1
ATOM 1496 O O . LEU A 1 193 ? 3.343 -20.768 -21.963 1.00 87.06 193 LEU A O 1
ATOM 1500 N N . VAL A 1 194 ? 2.942 -18.593 -21.614 1.00 87.38 194 VAL A N 1
ATOM 1501 C CA . VAL A 1 194 ? 2.992 -18.711 -20.154 1.00 87.38 194 VAL A CA 1
ATOM 1502 C C . VAL A 1 194 ? 1.850 -19.598 -19.652 1.00 87.38 194 VAL A C 1
ATOM 1504 O O . VAL A 1 194 ? 2.096 -20.495 -18.846 1.00 87.38 194 VAL A O 1
ATOM 1507 N N . ALA A 1 195 ? 0.620 -19.405 -20.141 1.00 88.50 195 ALA A N 1
ATOM 1508 C CA . ALA A 1 195 ? -0.520 -20.239 -19.761 1.00 88.50 195 ALA A CA 1
ATOM 1509 C C . ALA A 1 195 ? -0.307 -21.719 -20.128 1.00 88.50 195 ALA A C 1
ATOM 1511 O O . ALA A 1 195 ? -0.549 -22.598 -19.298 1.00 88.50 195 ALA A O 1
ATOM 1512 N N . GLU A 1 196 ? 0.207 -21.999 -21.326 1.00 89.06 196 GLU A N 1
ATOM 1513 C CA . GLU A 1 196 ? 0.543 -23.348 -21.781 1.00 89.06 196 GLU A CA 1
ATOM 1514 C C . GLU A 1 196 ? 1.658 -23.980 -20.939 1.00 89.06 196 GLU A C 1
ATOM 1516 O O . GLU A 1 196 ? 1.561 -25.152 -20.561 1.00 89.06 196 GLU A O 1
ATOM 1521 N N . ALA A 1 197 ? 2.689 -23.214 -20.576 1.00 87.12 197 ALA A N 1
ATOM 1522 C CA . ALA A 1 197 ? 3.759 -23.686 -19.704 1.00 87.12 197 ALA A CA 1
ATOM 1523 C C . ALA A 1 197 ? 3.224 -24.072 -18.314 1.00 87.12 197 ALA A C 1
ATOM 1525 O O . ALA A 1 197 ? 3.554 -25.147 -17.803 1.00 87.12 197 ALA A O 1
ATOM 1526 N N . PHE A 1 198 ? 2.356 -23.244 -17.717 1.00 89.38 198 PHE A N 1
ATOM 1527 C CA . PHE A 1 198 ? 1.694 -23.571 -16.449 1.00 89.38 198 PHE A CA 1
ATOM 1528 C C . PHE A 1 198 ? 0.817 -24.818 -16.574 1.00 89.38 198 PHE A C 1
ATOM 1530 O O . PHE A 1 198 ? 0.935 -25.729 -15.752 1.00 89.38 198 PHE A O 1
ATOM 1537 N N . TYR A 1 199 ? -0.011 -24.898 -17.618 1.00 90.31 199 TYR A N 1
ATOM 1538 C CA . TYR A 1 199 ? -0.848 -26.066 -17.885 1.00 90.31 199 TYR A CA 1
ATOM 1539 C C . TYR A 1 199 ? -0.011 -27.345 -18.014 1.00 90.31 199 TYR A C 1
ATOM 1541 O O . TYR A 1 199 ? -0.300 -28.351 -17.366 1.00 90.31 199 TYR A O 1
ATOM 1549 N N . SER A 1 200 ? 1.073 -27.292 -18.787 1.00 89.81 200 SER A N 1
ATOM 1550 C CA . SER A 1 200 ? 1.976 -28.422 -19.012 1.00 89.81 200 SER A CA 1
ATOM 1551 C C . SER A 1 200 ? 2.644 -28.889 -17.720 1.00 89.81 200 SER A C 1
ATOM 1553 O O . SER A 1 200 ? 2.736 -30.093 -17.471 1.00 89.81 200 SER A O 1
ATOM 1555 N N . LYS A 1 201 ? 3.060 -27.957 -16.852 1.00 85.94 201 LYS A N 1
ATOM 1556 C CA . LYS A 1 201 ? 3.612 -28.289 -15.530 1.00 85.94 201 LYS A CA 1
ATOM 1557 C C . LYS A 1 201 ? 2.575 -28.948 -14.624 1.00 85.94 201 LYS A C 1
ATOM 1559 O O . LYS A 1 201 ? 2.878 -29.976 -14.025 1.00 85.94 201 LYS A O 1
ATOM 1564 N N . VAL A 1 202 ? 1.358 -28.410 -14.557 1.00 85.44 202 VAL A N 1
ATOM 1565 C CA . VAL A 1 202 ? 0.272 -28.996 -13.752 1.00 85.44 202 VAL A CA 1
ATOM 1566 C C . VAL A 1 202 ? -0.087 -30.395 -14.256 1.00 85.44 202 VAL A C 1
ATOM 1568 O O . VAL A 1 202 ? -0.197 -31.325 -13.461 1.00 85.44 202 VAL A O 1
ATOM 1571 N N . LYS A 1 203 ? -0.197 -30.578 -15.576 1.00 84.00 203 LYS A N 1
ATOM 1572 C CA . LYS A 1 203 ? -0.468 -31.880 -16.196 1.00 84.00 203 LYS A CA 1
ATOM 1573 C C . LYS A 1 203 ? 0.609 -32.913 -15.852 1.00 84.00 203 LYS A C 1
ATOM 1575 O O . LYS A 1 203 ? 0.270 -34.045 -15.518 1.00 84.00 203 LYS A O 1
ATOM 1580 N N . ALA A 1 204 ? 1.885 -32.528 -15.897 1.00 79.00 204 ALA A N 1
ATOM 1581 C CA . ALA A 1 204 ? 2.995 -33.409 -15.533 1.00 79.00 204 ALA A CA 1
ATOM 1582 C C . ALA A 1 204 ? 2.946 -33.835 -14.055 1.00 79.00 204 ALA A C 1
ATOM 1584 O O . ALA A 1 204 ? 3.142 -35.011 -13.756 1.00 79.00 204 ALA A O 1
ATOM 1585 N N . ILE A 1 205 ? 2.624 -32.905 -13.148 1.00 78.81 205 ILE A N 1
ATOM 1586 C CA . ILE A 1 205 ? 2.474 -33.188 -11.712 1.00 78.81 205 ILE A CA 1
ATOM 1587 C C . ILE A 1 205 ? 1.314 -34.161 -11.470 1.00 78.81 205 ILE A C 1
ATOM 1589 O O . ILE A 1 205 ? 1.497 -35.170 -10.794 1.00 78.81 205 ILE A O 1
ATOM 1593 N N . LEU A 1 206 ? 0.144 -33.903 -12.066 1.00 68.75 206 LEU A N 1
ATOM 1594 C CA . LEU A 1 206 ? -1.046 -34.742 -11.890 1.00 68.75 206 LEU A CA 1
ATOM 1595 C C . LEU A 1 206 ? -0.834 -36.177 -12.397 1.00 68.75 206 LEU A C 1
ATOM 1597 O O . LEU A 1 206 ? -1.275 -37.128 -11.754 1.00 68.75 206 LEU A O 1
ATOM 1601 N N . LEU A 1 207 ? -0.117 -36.346 -13.512 1.00 68.06 207 LEU A N 1
ATOM 1602 C CA . LEU A 1 207 ? 0.227 -37.666 -14.051 1.00 68.06 207 LEU A CA 1
ATOM 1603 C C . LEU A 1 207 ? 1.224 -38.432 -13.166 1.00 68.06 207 LEU A C 1
ATOM 1605 O O . LEU A 1 207 ? 1.162 -39.657 -13.118 1.00 68.06 207 LEU A O 1
ATOM 1609 N N . GLN A 1 208 ? 2.106 -37.740 -12.437 1.00 59.94 208 GLN A N 1
ATOM 1610 C CA . GLN A 1 208 ? 3.014 -38.364 -11.467 1.00 59.94 208 GLN A CA 1
ATOM 1611 C C . GLN A 1 208 ? 2.308 -38.788 -10.172 1.00 59.94 208 GLN A C 1
ATOM 1613 O O . GLN A 1 208 ? 2.681 -39.800 -9.585 1.00 59.94 208 GLN A O 1
ATOM 1618 N N . THR A 1 209 ? 1.277 -38.060 -9.737 1.00 57.53 209 THR A N 1
ATOM 1619 C CA . THR A 1 209 ? 0.502 -38.397 -8.529 1.00 57.53 209 THR A CA 1
ATOM 1620 C C . THR A 1 209 ? -0.542 -39.496 -8.731 1.00 57.53 209 THR A C 1
ATOM 1622 O O . THR A 1 209 ? -0.951 -40.098 -7.751 1.00 57.53 209 THR A O 1
ATOM 1625 N N . CYS A 1 210 ? -0.952 -39.797 -9.968 1.00 52.28 210 CYS A N 1
ATOM 1626 C CA . CYS A 1 210 ? -1.873 -40.908 -10.265 1.00 52.28 210 CYS A CA 1
ATOM 1627 C C . CYS A 1 210 ? -1.170 -42.264 -10.482 1.00 52.28 210 CYS A C 1
ATOM 1629 O O . CYS A 1 210 ? -1.826 -43.235 -10.855 1.00 52.28 210 CYS A O 1
ATOM 1631 N N . LEU A 1 211 ? 0.153 -42.332 -10.296 1.00 49.75 211 LEU A N 1
ATOM 1632 C CA . LEU A 1 211 ? 0.950 -43.564 -10.385 1.00 49.75 211 LEU A CA 1
ATOM 1633 C C . LEU A 1 211 ? 1.319 -44.152 -9.007 1.00 49.75 211 LEU A C 1
ATO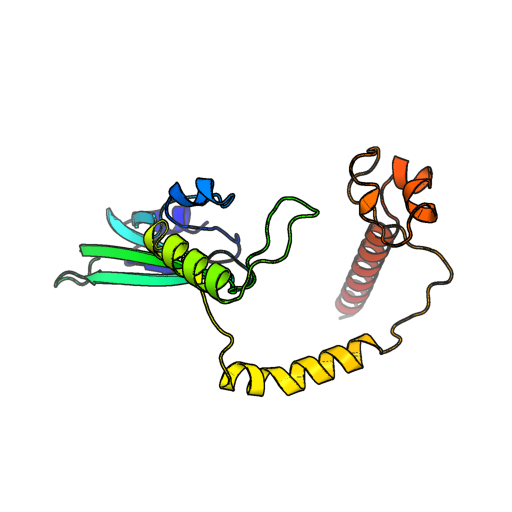M 1635 O O . LEU A 1 211 ? 2.155 -45.052 -8.943 1.00 49.75 211 LEU A O 1
ATOM 1639 N N . TYR A 1 212 ? 0.680 -43.677 -7.933 1.00 45.66 212 TYR A N 1
ATOM 1640 C CA . TYR A 1 212 ? 0.735 -44.252 -6.585 1.00 45.66 212 TYR A CA 1
ATOM 1641 C C . TYR A 1 212 ? -0.670 -44.481 -6.036 1.00 45.66 212 TYR A C 1
ATOM 1643 O O . TYR A 1 212 ? -1.524 -43.587 -6.232 1.00 45.66 212 TYR A O 1
#

Radius of gyration: 24.52 Å; chains: 1; bounding box: 47×67×69 Å

Foldseek 3Di:
DVQVQQAEDDPAAEAEDDDVLAAADDCCCVVVVDGHPYHQFDWDAYVVRAIHTYDYQGDDPQWDWDKDFDADPVRTTPDMDTATEGEDELQDADPDPPDDGDDSVRSVVVQVVCCVVPVNYDHDDDDPVVCVVCVVVVVVVVVVVPDDPDDDPDDWAAFDDAQDLPGLVVGPVHPVRSVDPCCNHPNTRVVVVVVVVVVVVVVVVVVVVVVD

Sequence (212 aa):
MDKVLATQLRGVDVIVGGDSHTLLGPSELSRYGITPEASYPTQLRNGDGDPVCIVQAWQYSYVVGELNVNFDAQGRVKSCQGTPHILIGNDFQPKQRGLAPLTTQQQTQLGEILMQRAPAFRVIQPDAMALSILKPYRERKTQFSQSLVAYADEIFCLRRVPGTQRDINRSGLGDICNQDAHVNQYGGDIQQLVAEAFYSKVKAILLQTCLY